Protein 6FC3 (pdb70)

B-factor: mean 31.51, std 21.17, range [7.62, 132.44]

Nearest PDB structures (foldseek):
  6fc3-assembly1_A  TM=1.006E+00  e=5.613E-38  Saccharomyces cerevisiae S288C
  6fc2-assembly2_C  TM=9.330E-01  e=4.604E-28  Saccharomyces cerevisiae S288C
  6fc1-assembly2_C  TM=9.202E-01  e=5.183E-28  Saccharomyces cerevisiae S288C
  6fc2-assembly1_A  TM=9.216E-01  e=8.838E-28  Saccharomyces cerevisiae S288C
  6fc1-assembly1_A  TM=9.211E-01  e=1.189E-27  Saccharomyces cerevisiae S288C

GO terms:
  GO:0098808 mRNA cap binding (F, IDA)
  GO:0005634 nucleus (C, IDA)
  GO:0005737 cytoplasm (C, IDA)
  GO:0010494 cytoplasmic stress granule (C, IDA)
  GO:0032266 phosphatidylinositol-3-phosphate binding (F, IDA)
  GO:0016281 eukaryotic translation initiation factor 4F complex (C, IDA)
  GO:1901195 positive regulation of formation of translation preinitiation complex (P, IDA)
  GO:0000184 nuclear-transcribed mRNA catabolic process, nonsense-mediated decay (P, IDA)
  GO:0010494 cytoplasmic stress granule (C, HDA)
  GO:0051726 regulation of cell cycle (P, IMP)
  GO:0005515 protein binding (F, IPI)

InterPro domains:
  IPR001040 Translation Initiation factor eIF- 4e [PF01652] (38-205)
  IPR001040 Translation Initiation factor eIF- 4e [PTHR11960] (24-201)
  IPR019770 Eukaryotic translation initiation factor 4E (eIF-4E), conserved site [PS00813] (92-115)
  IPR023398 Translation Initiation factor eIF- 4e-like [G3DSA:3.30.760.10] (1-213)
  IPR023398 Translation Initiation factor eIF- 4e-like [SSF55418] (5-208)

Sequence (219 aa):
VKHPLNTAWTLWYTKPAVDDKSESWSDLLRPVTSFQTVEEFWAIIQNIPEPHELPLKSDYHVFRNDVRPEEANAKGGKWSFQQLRGKGADIDELWLRTLLAVIGETIDEQINGVVLSIRKGGNKFALWTASEDKEPLLRIGGKFKQVLALTDDGHLEFFPHSSSANGRHPQPSITLGPHMIKYTIDELFQLKPTLEVNFDAVEFRAIIEKVKQLQHLKEEEF

Organism: Saccharo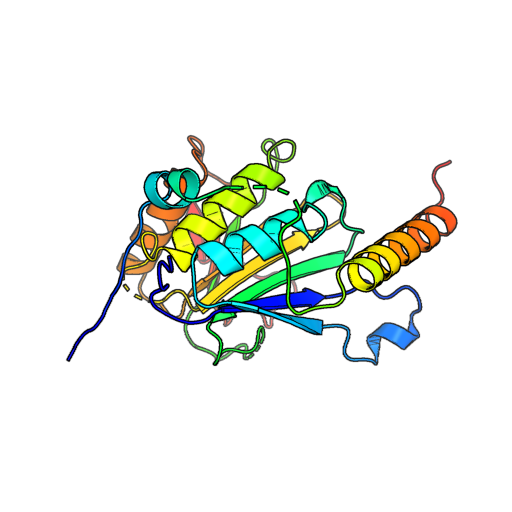myces cerevisiae (strain ATCC 204508 / S288c) (NCBI:txid559292)

Solvent-accessible surface area: 12411 Å² total; per-residue (Å²): 167,147,53,72,11,26,42,23,0,16,5,22,10,28,38,3,39,32,82,190,55,44,82,216,62,93,30,24,158,83,27,17,52,6,104,7,0,52,58,4,5,11,10,42,107,42,20,3,84,8,115,45,10,4,68,137,0,14,1,16,4,0,26,78,133,42,121,10,116,158,37,136,43,154,9,2,67,0,7,0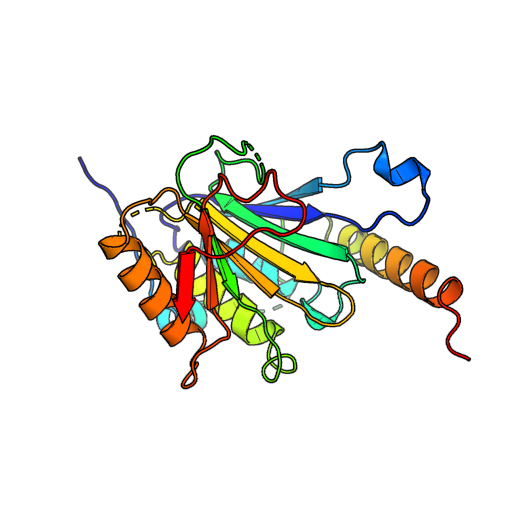,41,3,156,84,52,29,106,68,4,18,99,10,8,28,78,0,3,0,0,2,0,0,1,51,1,11,89,94,1,41,0,0,12,0,11,7,82,181,92,26,37,64,0,9,0,47,0,44,18,114,89,102,108,25,1,84,102,0,0,28,75,0,35,139,16,0,70,15,140,75,116,30,15,0,45,5,28,46,30,82,23,72,131,39,218,159,63,143,46,54,19,76,40,115,147,141,86,72,108,16,72,22,95,71,0,71,144,52,93,102,175,62,166,33,140,32,94,21,124,90,20,83,47,60,0,71,107,4,58,86,49,37,101,128,133,103,167,112,229

CATH classification: 3.30.760.10

Foldseek 3Di:
DWAFFPAKKWKWKQADDPDPCCVVDRSIGTDDMDTTPVRVVVVVVPDDFLVPHDAFMKIKIFGPPDDPDALPQAFFKKKFWCVVVVVCRRVLVVLVVCCQRNVVLPVPWGIKMWHHHPPTTMMITTDRDDDPVRVVSSNVSSCVSNVPDDWARIFTFTSNQVPDPDRHGPDTD/DDDDDDDDPVRVVVVDDVPDDDDDVVVVVVVVVVVVVVVVVPDDPD

Secondary structure (DSSP, 8-state):
---EEEEEEEEEEEPPPSSGGGGGS--EEEEEEEEEHHHHHHHHHTS--GGGSPTT-EEEEEETT-----TTSS-EEEEEE-GGGGGGHHHHHHHHHHHHHTT-S---EEEEEEE--TT--EEEEEE---SHHHHHHHHHHHHHHTT--SSSSEEEEEGGGGG-SS---SEE-/--------HHHHHHT------SS-HHHHHHHHHHHHHHHHHHS---

Structure (mmCIF, N/CA/C/O backbone):
data_6FC3
#
_entry.id   6FC3
#
_cell.length_a   102.016
_cell.length_b   62.755
_cell.length_c   44.732
_cell.angle_alpha   90.00
_cell.angle_beta   106.99
_cell.angle_gamma   90.00
#
_symmetry.space_group_name_H-M   'C 1 2 1'
#
loop_
_entity.id
_entity.type
_entity.pdbx_description
1 polymer 'Eukaryotic translation initiation factor 4E'
2 polymer 'Cap-associated protein CAF20'
3 non-polymer 'ZINC ION'
4 non-polymer GLYCEROL
5 water water
#
loop_
_atom_site.group_PDB
_atom_site.id
_atom_site.type_symbol
_atom_site.label_atom_id
_atom_site.label_alt_id
_atom_site.label_comp_id
_atom_site.label_asym_id
_atom_site.label_entity_id
_atom_site.label_seq_id
_atom_site.pdbx_PDB_ins_code
_atom_site.Cartn_x
_atom_site.Cartn_y
_atom_site.Cartn_z
_atom_site.occupancy
_atom_site.B_iso_or_equiv
_atom_site.auth_seq_id
_atom_site.auth_comp_id
_atom_site.auth_asym_id
_atom_site.auth_atom_id
_atom_site.pdbx_PDB_model_num
ATOM 1 N N . VAL A 1 5 ? 30.422 81.697 14.193 1.00 43.08 35 VAL A N 1
ATOM 2 C CA . VAL A 1 5 ? 30.606 80.821 13.031 1.00 41.51 35 VAL A CA 1
ATOM 3 C C . VAL A 1 5 ? 30.048 79.421 13.294 1.00 30.03 35 VAL A C 1
ATOM 4 O O . VAL A 1 5 ? 30.458 78.739 14.223 1.00 28.02 35 VAL A O 1
ATOM 17 N N . LYS A 1 6 ? 29.121 78.984 12.445 1.00 27.89 36 LYS A N 1
ATOM 18 C CA . LYS A 1 6 ? 28.477 77.686 12.577 1.00 23.41 36 LYS A CA 1
ATOM 19 C C . LYS A 1 6 ? 28.388 77.058 11.204 1.00 20.02 36 LYS A C 1
ATOM 20 O 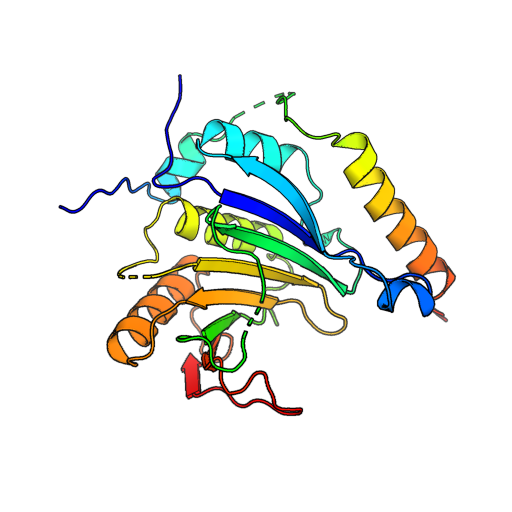O . LYS A 1 6 ? 27.997 77.721 10.240 1.00 26.71 36 LYS A O 1
ATOM 39 N N . HIS A 1 7 ? 28.730 75.783 11.134 1.00 15.65 37 HIS A N 1
ATOM 40 C CA . HIS A 1 7 ? 28.526 74.981 9.934 1.00 15.96 37 HIS A CA 1
ATOM 41 C C . HIS A 1 7 ? 27.477 73.917 10.218 1.00 19.09 37 HIS A C 1
ATOM 42 O O . HIS A 1 7 ? 27.785 72.878 10.818 1.00 16.85 37 HIS A O 1
ATOM 56 N N . PRO A 1 8 ? 26.233 74.129 9.816 1.00 14.96 38 PRO A N 1
ATOM 57 C CA . PRO A 1 8 ? 25.176 73.182 10.169 1.00 15.05 38 PRO A CA 1
ATOM 58 C C . PRO A 1 8 ? 25.329 71.875 9.421 1.00 19.22 38 PRO A C 1
ATOM 59 O O . PRO A 1 8 ? 25.711 71.848 8.250 1.00 17.08 38 PRO A O 1
ATOM 70 N N . LEU A 1 9 ? 24.964 70.792 10.095 1.00 15.40 39 LEU A N 1
ATOM 71 C CA . LEU A 1 9 ? 24.881 69.486 9.467 1.00 14.14 39 LEU A CA 1
ATOM 72 C C . LEU A 1 9 ? 23.508 69.287 8.836 1.00 15.21 39 LEU A C 1
ATOM 73 O O . LEU A 1 9 ? 22.538 69.979 9.159 1.00 14.14 39 LEU A O 1
ATOM 89 N N . ASN A 1 10 ? 23.450 68.354 7.879 1.00 13.29 40 ASN A N 1
ATOM 90 C CA . ASN A 1 10 ? 22.171 68.034 7.250 1.00 14.73 40 ASN A CA 1
ATOM 91 C C . ASN A 1 10 ? 21.101 67.673 8.287 1.00 17.47 40 ASN A C 1
ATOM 92 O O . ASN A 1 10 ? 19.955 68.113 8.179 1.00 15.55 40 ASN A O 1
ATOM 103 N N . THR A 1 11 ? 21.429 66.843 9.272 1.00 17.26 41 THR A N 1
ATOM 104 C CA . THR A 1 11 ? 20.465 66.566 10.332 1.00 16.02 41 THR A CA 1
ATOM 105 C C . THR A 1 11 ? 21.186 66.625 11.663 1.00 14.59 41 THR A C 1
ATOM 106 O O . THR A 1 11 ? 22.415 66.627 11.717 1.00 15.46 41 THR A O 1
ATOM 117 N N . ALA A 1 12 ? 20.399 66.661 12.736 1.00 14.96 42 ALA A N 1
ATOM 118 C CA . ALA A 1 12 ? 20.949 66.478 14.075 1.00 22.09 42 ALA A CA 1
ATOM 119 C C . ALA A 1 12 ? 21.215 64.997 14.338 1.00 21.91 42 ALA A C 1
ATOM 120 O O . ALA A 1 12 ? 20.550 64.111 13.788 1.00 17.72 42 ALA A O 1
ATOM 127 N N . TRP A 1 13 ? 22.213 64.738 15.181 1.00 16.55 43 TRP A N 1
ATOM 128 C CA . TRP A 1 13 ? 22.618 63.394 15.559 1.00 15.85 43 TRP A CA 1
ATOM 129 C C . TRP A 1 13 ? 22.716 63.309 17.074 1.00 15.43 43 TRP A C 1
ATOM 130 O O . TRP A 1 13 ? 22.946 64.313 17.751 1.00 14.91 43 TRP A O 1
ATOM 151 N N . THR A 1 14 ? 22.524 62.107 17.601 1.00 13.33 44 THR A N 1
ATOM 152 C CA . THR A 1 14 ? 22.720 61.844 19.029 1.00 13.64 44 THR A CA 1
ATOM 153 C C . THR A 1 14 ? 23.793 60.781 19.214 1.00 17.00 44 THR A C 1
ATOM 154 O O . THR A 1 14 ? 23.775 59.744 18.537 1.00 15.99 44 THR A O 1
ATOM 165 N N . LEU A 1 15 ? 24.738 61.055 20.111 1.00 12.57 45 LEU A N 1
ATOM 166 C CA . LEU A 1 15 ? 25.675 60.055 20.585 1.00 12.02 45 LEU A CA 1
ATOM 167 C C . LEU A 1 15 ? 25.064 59.309 21.764 1.00 12.73 45 LEU A C 1
ATOM 168 O O . LEU A 1 15 ? 24.619 59.934 22.732 1.00 15.37 45 LEU A O 1
ATOM 184 N N . TRP A 1 16 ? 25.108 57.983 21.697 1.00 14.55 46 TRP A N 1
ATOM 185 C CA . TRP A 1 16 ? 24.658 57.098 22.757 1.00 15.18 46 TRP A CA 1
ATOM 186 C C . TRP A 1 16 ? 25.823 56.240 23.208 1.00 13.80 46 TRP A C 1
ATOM 187 O O . TRP A 1 16 ? 26.715 55.923 22.420 1.00 12.24 46 TRP A O 1
ATOM 208 N N . TYR A 1 17 ? 25.785 55.833 24.476 1.00 15.93 47 TYR A N 1
ATOM 209 C CA . TYR A 1 17 ? 26.770 54.919 25.036 1.00 15.55 47 TYR A CA 1
ATOM 210 C C . TYR A 1 17 ? 26.061 53.731 25.663 1.00 13.53 47 TYR A C 1
ATOM 211 O O . TYR A 1 17 ? 25.108 53.903 26.432 1.00 15.26 47 TYR A O 1
ATOM 229 N N . THR A 1 18 ? 26.543 52.537 25.366 1.00 15.97 48 THR A N 1
ATOM 230 C CA . THR A 1 18 ? 26.077 51.329 26.040 1.00 16.98 48 THR A CA 1
ATOM 231 C C . THR A 1 18 ? 27.174 50.931 27.024 1.00 13.97 48 THR A C 1
ATOM 232 O O . THR A 1 18 ? 28.289 50.585 26.615 1.00 15.41 48 THR A O 1
ATOM 243 N N . LYS A 1 19 ? 26.856 50.999 28.299 1.00 14.67 49 LYS A N 1
ATOM 244 C CA . LYS A 1 19 ? 27.822 50.693 29.347 1.00 15.20 49 LYS A CA 1
ATOM 245 C C . LYS A 1 19 ? 27.891 49.188 29.567 1.00 15.11 49 LYS A C 1
ATOM 246 O O . LYS A 1 19 ? 26.862 48.521 29.596 1.00 15.73 49 LYS A O 1
ATOM 265 N N . PRO A 1 20 ? 29.076 48.625 29.761 1.00 15.86 50 PRO A N 1
ATOM 266 C CA . PRO A 1 20 ? 29.140 47.217 30.130 1.00 16.32 50 PRO A CA 1
ATOM 267 C C . PRO A 1 20 ? 28.492 46.993 31.480 1.00 19.32 50 PRO A C 1
ATOM 268 O O . PRO A 1 20 ? 28.674 47.781 32.406 1.00 18.99 50 PRO A O 1
ATOM 279 N N . ALA A 1 21 ? 27.769 45.892 31.598 1.00 19.85 51 ALA A N 1
ATOM 280 C CA . ALA A 1 21 ? 27.293 45.463 32.904 1.00 18.25 51 ALA A CA 1
ATOM 281 C C . ALA A 1 21 ? 28.470 44.985 33.747 1.00 18.38 51 ALA A C 1
ATOM 282 O O . ALA A 1 21 ? 29.257 44.156 33.296 1.00 23.94 51 ALA A O 1
ATOM 289 N N . VAL A 1 22 ? 28.582 45.489 34.973 1.00 21.86 52 VAL A N 1
ATOM 290 C CA . VAL A 1 22 ? 29.600 44.987 35.900 1.00 25.65 52 VAL A CA 1
ATOM 291 C C . VAL A 1 22 ? 29.055 43.965 36.879 1.00 28.35 52 VAL A C 1
ATOM 292 O O . VAL A 1 22 ? 29.847 43.266 37.524 1.00 28.39 52 VAL A O 1
ATOM 305 N N A ASP A 1 23 ? 27.731 43.873 37.017 0.59 21.55 53 ASP A N 1
ATOM 306 N N B ASP A 1 23 ? 27.745 43.840 37.024 0.41 21.56 53 ASP A N 1
ATOM 307 C CA A ASP A 1 23 ? 27.030 42.864 37.798 0.59 22.86 53 ASP A CA 1
ATOM 308 C CA B ASP A 1 23 ? 27.221 42.692 37.744 0.41 22.75 53 ASP A CA 1
ATOM 309 C C A ASP A 1 23 ? 26.048 42.139 36.892 0.59 22.91 53 ASP A C 1
ATOM 310 C C B ASP A 1 23 ? 26.007 42.171 36.997 0.41 27.90 53 ASP A C 1
ATOM 311 O O A ASP A 1 23 ? 25.574 42.709 35.904 0.59 24.32 53 ASP A O 1
ATOM 312 O O B ASP A 1 23 ? 25.374 42.887 36.215 0.41 22.58 53 ASP A O 1
ATOM 329 N N . LYS A 1 24 ? 25.710 40.894 37.245 1.00 34.47 54 LYS A N 1
ATOM 330 C CA . LYS A 1 24 ? 24.705 40.177 36.466 1.00 37.34 54 LYS A CA 1
ATOM 331 C C . LYS A 1 24 ? 23.393 40.947 36.427 1.00 33.87 54 LYS A C 1
ATOM 332 O O . LYS A 1 24 ? 22.737 41.043 35.378 1.00 34.69 54 LYS A O 1
ATOM 351 N N . SER A 1 25 ? 23.000 41.513 37.561 1.00 33.43 55 SER A N 1
ATOM 352 C CA . SER A 1 25 ? 21.725 42.196 37.644 1.00 33.23 55 SER A CA 1
ATOM 353 C C . SER A 1 25 ? 21.654 43.435 36.766 1.00 33.02 55 SER A C 1
ATOM 354 O O . SER A 1 25 ? 20.551 43.872 36.418 1.00 33.19 55 SER A O 1
ATOM 362 N N . GLU A 1 26 ? 22.790 44.031 36.419 1.00 32.86 56 GLU A N 1
ATOM 363 C CA . GLU A 1 26 ? 22.743 45.231 35.595 1.00 32.68 56 GLU A CA 1
ATOM 364 C C . GLU A 1 26 ? 22.188 44.946 34.218 1.00 32.94 56 GLU A C 1
ATOM 365 O O . GLU A 1 26 ? 21.712 45.871 33.552 1.00 46.21 56 GLU A O 1
ATOM 377 N N . SER A 1 27 ? 22.218 43.685 33.786 1.00 37.40 57 SER A N 1
ATOM 378 C CA . SER A 1 27 ? 21.622 43.284 32.523 1.00 46.46 57 SER A CA 1
ATOM 379 C C . SER A 1 27 ? 20.114 43.447 32.524 1.00 51.92 57 SER A C 1
ATOM 380 O O . SER A 1 27 ? 19.497 43.376 31.454 1.00 42.78 57 SER A O 1
ATOM 388 N N . TRP A 1 28 ? 19.511 43.660 33.688 1.00 34.07 58 TRP A N 1
ATOM 389 C CA . TRP A 1 28 ? 18.080 43.934 33.774 1.00 41.93 58 TRP A CA 1
ATOM 390 C C . TRP A 1 28 ? 17.758 45.416 33.664 1.00 48.69 58 TRP A C 1
ATOM 391 O O . TRP A 1 28 ? 16.578 45.780 33.657 1.00 68.94 58 TRP A O 1
ATOM 412 N N . SER A 1 29 ? 18.765 46.271 33.622 1.00 52.51 59 SER A N 1
ATOM 413 C CA . SER A 1 29 ? 18.564 47.704 33.503 1.00 34.86 59 SER A CA 1
ATOM 414 C C . SER A 1 29 ? 18.891 48.158 32.081 1.00 35.01 59 SER A C 1
ATOM 415 O O . SER A 1 29 ? 19.469 47.425 31.269 1.00 41.78 59 SER A O 1
ATOM 423 N N . ASP A 1 30 ? 18.500 49.392 31.786 1.00 38.20 60 ASP A N 1
ATOM 424 C CA . ASP A 1 30 ? 18.746 49.995 30.480 1.00 35.10 60 ASP A CA 1
ATOM 425 C C . ASP A 1 30 ? 20.132 50.620 30.535 1.00 36.35 60 ASP A C 1
ATOM 426 O O . ASP A 1 30 ? 20.322 51.694 31.112 1.00 50.64 60 ASP A O 1
ATOM 435 N N . LEU A 1 31 ? 21.110 49.927 29.946 1.00 33.19 61 LEU A N 1
ATOM 436 C CA . LEU A 1 31 ? 22.493 50.381 29.922 1.00 32.66 61 LEU A CA 1
ATOM 437 C C . LEU A 1 31 ? 22.794 51.254 28.709 1.00 32.81 61 LEU A C 1
ATOM 438 O O . LEU A 1 31 ? 23.886 51.826 28.619 1.00 32.62 61 LEU A O 1
ATOM 454 N N . LEU A 1 32 ? 21.842 51.367 27.789 1.00 20.83 62 LEU A N 1
ATOM 455 C CA . LEU A 1 32 ? 21.948 52.237 26.626 1.00 20.62 62 LEU A CA 1
ATOM 456 C C . LEU A 1 32 ? 21.430 53.615 27.001 1.00 30.91 62 LEU A C 1
ATOM 457 O O . LEU A 1 32 ? 20.241 53.774 27.292 1.00 33.77 62 LEU A O 1
ATOM 473 N N . ARG A 1 33 ? 22.305 54.608 26.973 1.00 16.93 63 ARG A N 1
ATOM 474 C CA . ARG A 1 33 ? 21.933 55.943 27.397 1.00 21.73 63 ARG A CA 1
ATOM 475 C C . ARG A 1 33 ? 22.362 56.987 26.376 1.00 14.62 63 ARG A C 1
ATOM 476 O O . ARG A 1 33 ? 23.460 56.912 25.801 1.00 15.49 63 ARG A O 1
ATOM 497 N N . PRO A 1 34 ? 21.522 57.972 26.127 1.00 17.64 64 PRO A N 1
ATOM 498 C CA . PRO A 1 34 ? 21.952 59.085 25.274 1.00 14.17 64 PRO A CA 1
ATOM 499 C C . PRO A 1 34 ? 22.956 59.932 26.019 1.00 20.78 64 PRO A C 1
ATOM 500 O O . PRO A 1 34 ? 22.821 60.152 27.223 1.00 27.61 64 PRO A O 1
ATOM 511 N N . VAL A 1 35 ? 24.010 60.342 25.327 1.00 16.67 65 VAL A N 1
ATOM 512 C CA . VAL A 1 35 ? 25.033 61.195 25.929 1.00 16.12 65 VAL A CA 1
ATOM 513 C C . VAL A 1 35 ? 24.774 62.653 25.614 1.00 15.24 65 VAL A C 1
ATOM 514 O O . VAL A 1 35 ? 24.647 63.474 26.515 1.00 20.33 65 VAL A O 1
ATOM 527 N N . THR A 1 36 ? 24.656 62.984 24.335 1.00 15.71 66 THR A N 1
ATOM 528 C CA . THR A 1 36 ? 24.476 64.365 23.911 1.00 18.32 66 THR A CA 1
ATOM 529 C C . THR A 1 36 ? 24.051 64.345 22.455 1.00 20.49 66 THR A C 1
ATOM 530 O O . THR A 1 36 ? 24.184 63.330 21.771 1.00 19.05 66 THR A O 1
ATOM 541 N N . SER A 1 37 ? 23.533 65.469 21.993 1.00 18.98 67 SER A N 1
ATOM 542 C CA . SER A 1 37 ? 23.104 65.622 20.617 1.00 17.67 67 SER A CA 1
ATOM 543 C C . SER A 1 37 ? 23.931 66.733 19.995 1.00 17.53 67 SER A C 1
ATOM 544 O O . SER A 1 37 ? 24.446 67.607 20.692 1.00 18.51 67 SER A O 1
ATOM 552 N N . PHE A 1 38 ? 24.044 66.714 18.669 1.00 17.21 68 PHE A N 1
ATOM 553 C CA . PHE A 1 38 ? 24.763 67.769 17.978 1.00 10.90 68 PHE A CA 1
ATOM 554 C C . PHE A 1 38 ? 24.150 67.985 16.604 1.00 14.09 68 PHE A C 1
ATOM 555 O O . PHE A 1 38 ? 23.579 67.069 16.023 1.00 16.35 68 PHE A O 1
ATOM 572 N N . GLN A 1 39 ? 24.276 69.208 16.098 1.00 14.35 69 GLN A N 1
ATOM 573 C CA . GLN A 1 39 ? 23.760 69.515 14.771 1.00 16.84 69 GLN A CA 1
ATOM 574 C C . GLN A 1 39 ? 24.638 70.486 13.978 1.00 14.50 69 GLN A C 1
ATOM 575 O O . GLN A 1 39 ? 24.218 70.920 12.888 1.00 13.48 69 GLN A O 1
ATOM 589 N N . THR A 1 40 ? 25.855 70.781 14.437 1.00 14.29 70 THR A N 1
ATOM 590 C CA . THR A 1 40 ? 26.845 71.512 13.661 1.00 12.83 70 THR A CA 1
ATOM 591 C C . THR A 1 40 ? 28.181 70.772 13.689 1.00 12.94 70 THR A C 1
ATOM 592 O O . THR A 1 40 ? 28.463 69.959 14.576 1.00 16.28 70 THR A O 1
ATOM 603 N N . VAL A 1 41 ? 29.033 71.121 12.730 1.00 14.78 71 VAL A N 1
ATOM 604 C CA . VAL A 1 41 ? 30.384 70.567 12.696 1.00 17.86 71 VAL A CA 1
ATOM 605 C C . VAL A 1 41 ? 31.145 70.922 13.967 1.00 19.16 71 VAL A C 1
ATOM 606 O O . VAL A 1 41 ? 31.882 70.097 14.524 1.00 16.82 71 VAL A O 1
ATOM 619 N N . GLU A 1 42 ? 31.007 72.170 14.420 1.00 14.89 72 GLU A N 1
ATOM 620 C CA . GLU A 1 42 ? 31.724 72.618 15.609 1.00 13.55 72 GLU A CA 1
ATOM 621 C C . GLU A 1 42 ? 31.289 71.831 16.839 1.00 16.67 72 GLU A C 1
ATOM 622 O O . GLU A 1 42 ? 32.127 71.452 17.679 1.00 17.90 72 GLU A O 1
ATOM 634 N N . GLU A 1 43 ? 29.977 71.591 16.978 1.00 14.84 73 GLU A N 1
ATOM 635 C CA . GLU A 1 43 ? 29.466 70.827 18.111 1.00 12.90 73 GLU A CA 1
ATOM 636 C C . GLU A 1 43 ? 29.977 69.391 18.068 1.00 14.13 73 GLU A C 1
ATOM 637 O O . GLU A 1 43 ? 30.293 68.804 19.112 1.00 19.46 73 GLU A O 1
ATOM 649 N N . PHE A 1 44 ? 30.074 68.818 16.862 1.00 17.57 74 PHE A N 1
ATOM 650 C CA . PHE A 1 44 ? 30.617 67.467 16.692 1.00 14.16 74 PHE A CA 1
ATOM 651 C C . PHE A 1 44 ? 32.044 67.376 17.212 1.00 12.23 74 PHE A C 1
ATOM 652 O O . PHE A 1 44 ? 32.371 66.503 18.029 1.00 15.69 74 PHE A O 1
ATOM 669 N N . TRP A 1 45 ? 32.912 68.288 16.766 1.00 12.97 75 TRP A N 1
ATOM 670 C CA . TRP A 1 45 ? 34.312 68.231 17.195 1.00 14.13 75 TRP A CA 1
ATOM 671 C C . TRP A 1 45 ? 34.473 68.481 18.695 1.00 13.63 75 TRP A C 1
ATOM 672 O O . TRP A 1 45 ? 35.352 67.877 19.338 1.00 14.36 75 TRP A O 1
ATOM 693 N N . ALA A 1 46 ? 33.628 69.335 19.285 1.00 13.11 76 ALA A N 1
ATOM 694 C CA . ALA A 1 46 ? 33.692 69.533 20.732 1.00 14.29 76 ALA A CA 1
ATOM 695 C C . ALA A 1 46 ? 33.431 68.221 21.474 1.00 16.88 76 ALA A C 1
ATOM 696 O O . ALA A 1 46 ? 34.092 67.917 22.472 1.00 19.35 76 ALA A O 1
ATOM 703 N N . ILE A 1 47 ? 32.475 67.422 20.985 1.00 14.53 77 ILE A N 1
ATOM 704 C CA . ILE A 1 47 ? 32.167 66.132 21.595 1.00 15.45 77 ILE A CA 1
ATOM 705 C C . ILE A 1 47 ? 33.345 65.170 21.470 1.00 15.85 77 ILE A C 1
ATOM 706 O O . ILE A 1 47 ? 33.763 64.547 22.451 1.00 13.56 77 ILE A O 1
ATOM 722 N N . ILE A 1 48 ? 33.884 65.022 20.262 1.00 13.14 78 ILE A N 1
ATOM 723 C CA . ILE A 1 48 ? 35.020 64.137 20.036 1.00 13.00 78 ILE A CA 1
ATOM 724 C C . ILE A 1 48 ? 36.167 64.469 20.981 1.00 14.87 78 ILE A C 1
ATOM 725 O O . ILE A 1 48 ? 36.838 63.575 21.511 1.00 18.78 78 ILE A O 1
ATOM 741 N N . GLN A 1 49 ? 36.443 65.758 21.163 1.00 15.35 79 GLN A N 1
ATOM 742 C CA . GLN A 1 49 ? 37.519 66.187 22.055 1.00 17.91 79 GLN A CA 1
ATOM 743 C C . GLN A 1 49 ? 37.266 65.829 23.517 1.00 15.70 79 GLN A C 1
ATOM 744 O O . GLN A 1 49 ? 38.219 65.832 24.318 1.00 19.12 79 GLN A O 1
ATOM 758 N N . ASN A 1 50 ? 36.022 65.529 23.891 1.00 17.01 80 ASN A N 1
ATOM 759 C CA . ASN A 1 50 ? 35.644 65.401 25.293 1.00 16.04 80 ASN A CA 1
ATOM 760 C C . ASN A 1 50 ? 35.090 64.020 25.659 1.00 16.89 80 ASN A C 1
ATOM 761 O O . ASN A 1 50 ? 34.466 63.880 26.716 1.00 20.22 80 ASN A O 1
ATOM 772 N N . ILE A 1 51 ? 35.286 62.996 24.821 1.00 11.10 81 ILE A N 1
ATOM 773 C CA . ILE A 1 51 ? 34.857 61.631 25.148 1.00 11.64 81 ILE A CA 1
ATOM 774 C C . ILE A 1 51 ? 36.037 60.684 24.938 1.00 13.42 81 ILE A C 1
ATOM 775 O O . ILE A 1 51 ? 36.943 60.973 24.128 1.00 14.19 81 ILE A O 1
ATOM 791 N N . PRO A 1 52 ? 36.080 59.566 25.646 1.00 14.50 82 PRO A N 1
ATOM 792 C CA . PRO A 1 52 ? 37.198 58.642 25.454 1.00 13.01 82 PRO A CA 1
ATOM 793 C C . PRO A 1 52 ? 37.220 58.122 24.021 1.00 11.15 82 PRO A C 1
ATOM 794 O O . PRO A 1 52 ? 36.175 57.965 23.380 1.00 11.09 82 PRO A O 1
ATOM 805 N N . GLU A 1 53 ? 38.445 57.942 23.505 1.00 13.48 83 GLU A N 1
ATOM 806 C CA . GLU A 1 53 ? 38.681 57.316 22.212 1.00 10.38 83 GLU A CA 1
ATOM 807 C C . GLU A 1 53 ? 38.257 55.850 22.226 1.00 9.35 83 GLU A C 1
ATOM 808 O O . GLU A 1 53 ? 38.300 55.186 23.262 1.00 11.61 83 GLU A O 1
ATOM 820 N N . PRO A 1 54 ? 37.863 55.307 21.074 1.00 11.40 84 PRO A N 1
ATOM 821 C CA . PRO A 1 54 ? 37.438 53.897 21.027 1.00 12.02 84 PRO A CA 1
ATOM 822 C C . PRO A 1 54 ? 38.384 52.907 21.691 1.00 11.51 84 PRO A C 1
ATOM 823 O O . PRO A 1 54 ? 37.907 52.028 22.404 1.00 11.43 84 PRO A O 1
ATOM 834 N N . HIS A 1 55 ? 39.701 53.027 21.492 1.00 9.58 85 HIS A N 1
ATOM 835 C CA . HIS A 1 55 ? 40.623 52.004 21.963 1.00 8.82 85 HIS A CA 1
ATOM 836 C C . HIS A 1 55 ? 40.686 51.973 23.489 1.00 9.13 85 HIS A C 1
ATOM 837 O O . HIS A 1 55 ? 41.162 50.985 24.056 1.00 9.64 85 HIS A O 1
ATOM 851 N N . GLU A 1 56 ? 40.216 53.043 24.148 1.00 10.14 86 GLU A N 1
ATOM 852 C CA . GLU A 1 56 ? 40.253 53.153 25.612 1.00 15.18 86 GLU A CA 1
ATOM 853 C C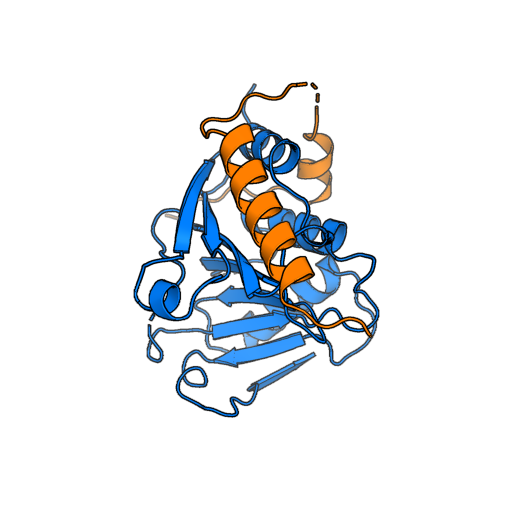 . GLU A 1 56 ? 39.036 52.545 26.284 1.00 13.69 86 GLU A C 1
ATOM 854 O O . GLU A 1 56 ? 38.989 52.533 27.522 1.00 12.96 86 GLU A O 1
ATOM 866 N N . LEU A 1 57 ? 38.011 52.145 25.507 1.00 11.82 87 LEU A N 1
ATOM 867 C CA . LEU A 1 57 ? 36.741 51.772 26.112 1.00 9.10 87 LEU A CA 1
ATOM 868 C C . LEU A 1 57 ? 36.807 50.357 26.677 1.00 15.00 87 LEU A C 1
ATOM 869 O O . LEU A 1 57 ? 37.511 49.496 26.144 1.00 12.77 87 LEU A O 1
ATOM 885 N N . PRO A 1 58 ? 36.066 50.096 27.752 1.00 14.02 88 PRO A N 1
ATOM 886 C CA . PRO A 1 58 ? 36.009 48.745 28.297 1.00 12.69 88 PRO A CA 1
ATOM 887 C C . PRO A 1 58 ? 35.293 47.797 27.357 1.00 16.14 88 PRO A C 1
ATOM 888 O O . PRO A 1 58 ? 34.478 48.189 26.519 1.00 15.71 88 PRO A O 1
ATOM 899 N N . LEU A 1 59 ? 35.597 46.522 27.534 1.00 15.73 89 LEU A N 1
ATOM 900 C CA . LEU A 1 59 ? 34.963 45.486 26.736 1.00 18.32 89 LEU A CA 1
ATOM 901 C C . LEU A 1 59 ? 33.455 45.504 26.944 1.00 14.94 89 LEU A C 1
ATOM 902 O O . LEU A 1 59 ? 32.962 45.699 28.056 1.00 14.51 89 LEU A O 1
ATOM 918 N N . LYS A 1 60 ? 32.729 45.283 25.853 1.00 17.24 90 LYS A N 1
ATOM 919 C CA . LYS A 1 60 ? 31.280 45.285 25.774 1.00 12.11 90 LYS A CA 1
ATOM 920 C C . LYS A 1 60 ? 30.715 46.699 25.689 1.00 12.95 90 LYS A C 1
ATOM 921 O O . LYS A 1 60 ? 29.485 46.856 25.614 1.00 15.99 90 LYS A O 1
ATOM 940 N N . SER A 1 61 ? 31.559 47.725 25.568 1.00 11.38 91 SER A N 1
ATOM 941 C CA . SER A 1 61 ? 31.085 49.075 25.305 1.00 13.29 91 SER A CA 1
ATOM 942 C C . SER A 1 61 ? 30.555 49.188 23.880 1.00 15.63 91 SER A C 1
ATOM 943 O O . SER A 1 61 ? 31.085 48.557 22.966 1.00 13.58 91 SER A O 1
ATOM 951 N N . ASP A 1 62 ? 29.569 50.076 23.682 1.00 12.50 92 ASP A N 1
ATOM 952 C CA . ASP A 1 62 ? 29.217 50.538 22.337 1.00 11.41 92 ASP A CA 1
ATOM 953 C C . ASP A 1 62 ? 29.088 52.050 22.347 1.00 11.40 92 ASP A C 1
ATOM 954 O O . ASP A 1 62 ? 28.581 52.614 23.310 1.00 14.29 92 ASP A O 1
ATOM 963 N N . TYR A 1 63 ? 29.521 52.688 21.254 1.00 11.67 93 TYR A N 1
ATOM 964 C CA . TYR A 1 63 ? 29.082 54.029 20.897 1.00 10.41 93 TYR A CA 1
ATOM 965 C C . TYR A 1 63 ? 28.083 53.900 19.751 1.00 12.90 93 TYR A C 1
ATOM 966 O O . TYR A 1 63 ? 28.305 53.134 18.806 1.00 12.74 93 TYR A O 1
ATOM 984 N N . HIS A 1 64 ? 26.994 54.661 19.826 1.00 12.58 94 HIS A N 1
ATOM 985 C CA . HIS A 1 64 ? 26.038 54.729 18.725 1.00 12.36 94 HIS A CA 1
ATOM 986 C C . HIS A 1 64 ? 25.866 56.188 18.341 1.00 14.81 94 HIS A C 1
ATOM 987 O O . HIS A 1 64 ? 25.649 57.037 19.215 1.00 16.31 94 HIS A O 1
ATOM 1001 N N . VAL A 1 65 ? 25.928 56.482 17.041 1.00 11.32 95 VAL A N 1
ATOM 1002 C CA . VAL A 1 65 ? 25.694 57.830 16.535 1.00 9.57 95 VAL A CA 1
ATOM 1003 C C . VAL A 1 65 ? 24.562 57.704 15.533 1.00 12.05 95 VAL A C 1
ATOM 1004 O O . VAL A 1 65 ? 24.731 57.121 14.451 1.00 11.28 95 VAL A O 1
ATOM 1017 N N . PHE A 1 66 ? 23.375 58.180 15.931 1.00 12.90 96 PHE A N 1
ATOM 1018 C CA . PHE A 1 66 ? 22.160 57.974 15.148 1.00 11.68 96 PHE A CA 1
ATOM 1019 C C . PHE A 1 66 ? 21.443 59.302 14.913 1.00 12.79 96 PHE A C 1
ATOM 1020 O O . PHE A 1 66 ? 21.535 60.240 15.715 1.00 16.00 96 PHE A O 1
ATOM 1037 N N . ARG A 1 67 ? 20.734 59.370 13.798 1.00 12.57 97 ARG A N 1
ATOM 1038 C CA . ARG A 1 67 ? 19.912 60.538 13.518 1.00 14.35 97 ARG A CA 1
ATOM 1039 C C . ARG A 1 67 ? 18.891 60.724 14.638 1.00 15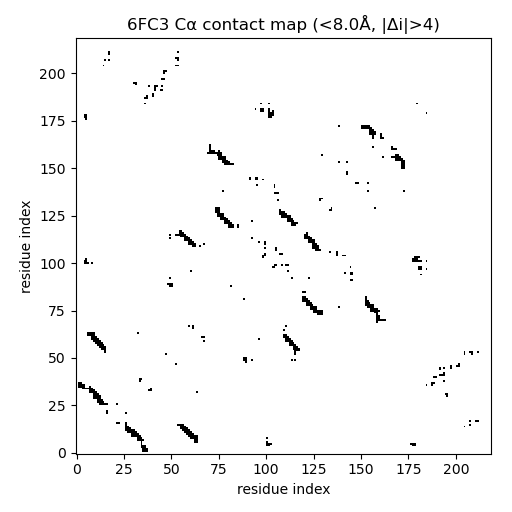.05 97 ARG A C 1
ATOM 1040 O O . ARG A 1 67 ? 18.413 59.755 15.236 1.00 23.04 97 ARG A O 1
ATOM 1061 N N . ASN A 1 68 ? 18.605 61.980 14.961 1.00 26.33 98 ASN A N 1
ATOM 1062 C CA . ASN A 1 68 ? 17.945 62.275 16.238 1.00 28.76 98 ASN A CA 1
ATOM 1063 C C . ASN A 1 68 ? 16.648 61.507 16.424 1.00 50.08 98 ASN A C 1
ATOM 1064 O O . ASN A 1 68 ? 16.322 61.095 17.543 1.00 81.72 98 ASN A O 1
ATOM 1075 N N . ASP A 1 69 ? 15.896 61.291 15.348 1.00 56.37 99 ASP A N 1
ATOM 1076 C CA . ASP A 1 69 ? 14.628 60.576 15.451 1.00 80.09 99 ASP A CA 1
ATOM 1077 C C . ASP A 1 69 ? 14.781 59.066 15.260 1.00 91.59 99 ASP A C 1
ATOM 1078 O O . ASP A 1 69 ? 13.857 58.416 14.754 1.00 83.55 99 ASP A O 1
ATOM 1087 N N . VAL A 1 70 ? 15.910 58.482 15.667 1.00 44.89 100 VAL A N 1
ATOM 1088 C CA . VAL A 1 70 ? 16.141 57.048 15.512 1.00 36.27 100 VAL A CA 1
ATOM 1089 C C . VAL A 1 70 ? 16.803 56.507 16.775 1.00 43.21 100 VAL A C 1
ATOM 1090 O O . VAL A 1 70 ? 17.955 56.843 17.067 1.00 42.16 100 VAL A O 1
ATOM 1103 N N . ARG A 1 71 ? 16.092 55.646 17.512 1.00 49.32 101 ARG A N 1
ATOM 1104 C CA . ARG A 1 71 ? 16.723 55.013 18.661 1.00 42.75 101 ARG A CA 1
ATOM 1105 C C . ARG A 1 71 ? 17.579 53.839 18.187 1.00 41.78 101 ARG A C 1
ATOM 1106 O O . ARG A 1 71 ? 17.270 53.204 17.177 1.00 40.65 101 ARG A O 1
ATOM 1127 N N . PRO A 1 72 ? 18.683 53.548 18.866 1.00 30.53 102 PRO A N 1
ATOM 1128 C CA . PRO A 1 72 ? 19.572 52.490 18.307 1.00 33.54 102 PRO A CA 1
ATOM 1129 C C . PRO A 1 72 ? 19.083 51.071 18.583 1.00 67.52 102 PRO A C 1
ATOM 1130 O O . PRO A 1 72 ? 19.687 50.296 19.327 1.00 82.93 102 PRO A O 1
ATOM 1141 N N . GLU A 1 73 ? 17.972 50.696 17.957 1.00 70.74 103 GLU A N 1
ATOM 1142 C CA . GLU A 1 73 ? 17.448 49.335 18.083 1.00 76.01 103 GLU A CA 1
ATOM 1143 C C . GLU A 1 73 ? 17.049 48.743 16.733 1.00 59.51 103 GLU A C 1
ATOM 1144 O O . GLU A 1 73 ? 16.068 49.167 16.128 1.00 54.25 103 GLU A O 1
ATOM 1156 N N . GLU A 1 77 ? 13.371 46.745 14.744 1.00 70.70 107 GLU A N 1
ATOM 1157 C CA . GLU A 1 77 ? 13.100 45.343 15.037 1.00 78.20 107 GLU A CA 1
ATOM 1158 C C . GLU A 1 77 ? 13.841 44.402 14.090 1.00 77.35 107 GLU A C 1
ATOM 1159 O O . GLU A 1 77 ? 14.496 44.837 13.132 1.00 61.59 107 GLU A O 1
ATOM 1165 N N . ALA A 1 78 ? 13.738 43.101 14.366 1.00 63.85 108 ALA A N 1
ATOM 1166 C CA . ALA A 1 78 ? 14.222 42.124 13.401 1.00 59.14 108 ALA A CA 1
ATOM 1167 C C . ALA A 1 78 ? 13.527 42.317 12.062 1.00 75.55 108 ALA A C 1
ATOM 1168 O O . ALA A 1 78 ? 14.147 42.174 11.001 1.00 50.84 108 ALA A O 1
ATOM 1174 N N . ASN A 1 79 ? 12.241 42.667 12.088 1.00 60.12 109 ASN A N 1
ATOM 1175 C CA . ASN A 1 79 ? 11.484 42.870 10.863 1.00 58.63 109 ASN A CA 1
ATOM 1176 C C . ASN A 1 79 ? 11.473 44.338 10.401 1.00 49.60 109 ASN A C 1
ATOM 1177 O O . ASN A 1 79 ? 10.670 44.696 9.531 1.00 47.15 109 ASN A O 1
ATOM 1188 N N . ALA A 1 80 ? 12.362 45.180 10.939 1.00 51.37 110 ALA A N 1
ATOM 1189 C CA . ALA A 1 80 ? 12.649 46.477 10.334 1.00 60.20 110 ALA A CA 1
ATOM 1190 C C . ALA A 1 80 ? 13.315 46.290 8.975 1.00 39.55 110 ALA A C 1
ATOM 1191 O O . ALA A 1 80 ? 13.903 45.248 8.684 1.00 50.78 110 ALA A O 1
ATOM 1198 N N . LYS A 1 81 ? 13.245 47.328 8.144 1.00 33.55 111 LYS A N 1
ATOM 1199 C CA . LYS A 1 81 ? 13.726 47.220 6.770 1.00 33.22 111 LYS A CA 1
ATOM 1200 C C . LYS A 1 81 ? 15.171 47.692 6.668 1.00 27.95 111 LYS A C 1
ATOM 1201 O O . LYS A 1 81 ? 15.557 48.706 7.256 1.00 64.37 111 LYS A O 1
ATOM 1220 N N . GLY A 1 82 ? 15.966 46.939 5.923 1.00 22.57 112 GLY A N 1
ATOM 1221 C CA . GLY A 1 82 ? 17.380 47.215 5.815 1.00 20.45 112 GLY A CA 1
ATOM 1222 C C . GLY A 1 82 ? 18.257 46.258 6.598 1.00 19.08 112 GLY A C 1
ATOM 1223 O O . GLY A 1 82 ? 17.951 45.072 6.755 1.00 21.41 112 GLY A O 1
ATOM 1227 N N . GLY A 1 83 ? 19.361 46.773 7.114 1.00 17.51 113 GLY A N 1
ATOM 1228 C CA . GLY A 1 83 ? 20.337 45.925 7.765 1.00 16.35 113 GLY A CA 1
ATOM 1229 C C . GLY A 1 83 ? 21.573 46.735 8.096 1.00 14.85 113 GLY A C 1
ATOM 1230 O O . GLY A 1 83 ? 21.527 47.965 8.135 1.00 15.36 113 GLY A O 1
ATOM 1234 N N . LYS A 1 84 ? 22.674 46.039 8.315 1.00 13.82 114 LYS A N 1
ATOM 1235 C CA . LYS A 1 84 ? 23.900 46.715 8.671 1.00 12.60 114 LYS A CA 1
ATOM 1236 C C . LYS A 1 84 ? 25.086 46.198 7.887 1.00 11.70 114 LYS A C 1
ATOM 1237 O O . LYS A 1 84 ? 25.214 45.003 7.637 1.00 11.87 114 LYS A O 1
ATOM 1256 N N . TRP A 1 85 ? 25.945 47.124 7.509 1.00 12.46 115 TRP A N 1
ATOM 1257 C CA . TRP A 1 85 ? 27.275 46.813 7.014 1.00 11.86 115 TRP A CA 1
ATOM 1258 C C . TRP A 1 85 ? 28.204 46.734 8.220 1.00 10.97 115 TRP A C 1
ATOM 1259 O O . TRP A 1 85 ? 28.477 47.755 8.851 1.00 12.07 115 TRP A O 1
ATOM 1280 N N . SER A 1 86 ? 28.686 45.532 8.524 1.00 9.71 116 SER A N 1
ATOM 1281 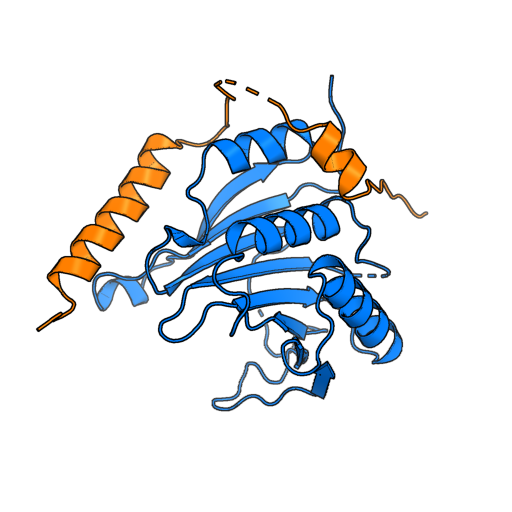C CA . SER A 1 86 ? 29.528 45.273 9.687 1.00 10.82 116 SER A CA 1
ATOM 1282 C C . SER A 1 86 ? 30.985 45.212 9.241 1.00 12.53 116 SER A C 1
ATOM 1283 O O . SER A 1 86 ? 31.339 44.421 8.360 1.00 13.50 116 SER A O 1
ATOM 1291 N N . PHE A 1 87 ? 31.823 46.031 9.877 1.00 13.47 117 PHE A N 1
ATOM 1292 C CA . PHE A 1 87 ? 33.254 46.116 9.604 1.00 8.58 117 PHE A CA 1
ATOM 1293 C C . PHE A 1 87 ? 34.018 45.513 10.768 1.00 10.15 117 PHE A C 1
ATOM 1294 O O . PHE A 1 87 ? 33.932 46.029 11.881 1.00 11.96 117 PHE A O 1
ATOM 1311 N N . GLN A 1 88 ? 34.717 44.410 10.521 1.00 9.52 118 GLN A N 1
ATOM 1312 C CA A GLN A 1 88 ? 35.591 43.791 11.513 0.41 14.60 118 GLN A CA 1
ATOM 1313 C CA B GLN A 1 88 ? 35.587 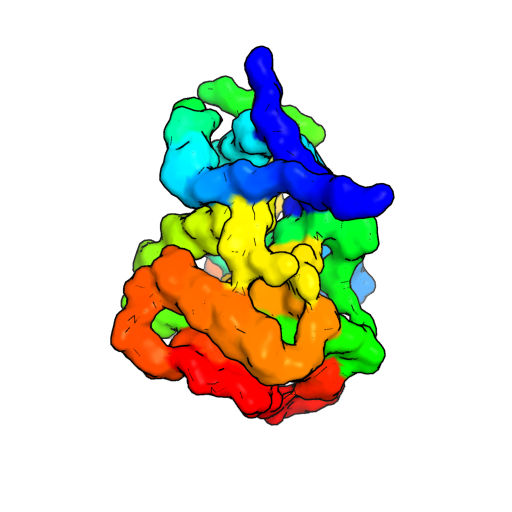43.791 11.517 0.59 12.21 118 GLN A CA 1
ATOM 1314 C C . GLN A 1 88 ? 36.999 44.340 11.327 1.00 13.04 118 GLN A C 1
ATOM 1315 O O . GLN A 1 88 ? 37.582 44.185 10.262 1.00 11.73 118 GLN A O 1
ATOM 1341 N N . LEU A 1 89 ? 37.548 44.955 12.373 1.00 13.50 119 LEU A N 1
ATOM 1342 C CA . LEU A 1 89 ? 38.873 45.587 12.261 1.00 12.39 119 LEU A CA 1
ATOM 1343 C C . LEU A 1 89 ? 39.954 44.597 11.870 1.00 11.73 119 LEU A C 1
ATOM 1344 O O . LEU A 1 89 ? 40.819 44.905 11.038 1.00 11.98 119 LEU A O 1
ATOM 1360 N N . ARG A 1 90 ? 39.983 43.433 12.521 1.00 14.16 120 ARG A N 1
ATOM 1361 C CA . ARG A 1 90 ? 41.018 42.436 12.305 1.00 14.13 120 ARG A CA 1
ATOM 1362 C C . ARG A 1 90 ? 42.388 43.125 12.367 1.00 17.46 120 ARG A C 1
ATOM 1363 O O . ARG A 1 90 ? 42.687 43.803 13.365 1.00 17.24 120 ARG A O 1
ATOM 1384 N N . GLY A 1 91 ? 43.251 42.976 11.357 1.00 15.55 121 GLY A N 1
ATOM 1385 C CA . GLY A 1 91 ? 44.598 43.547 11.309 1.00 17.35 121 GLY A CA 1
ATOM 1386 C C . GLY A 1 91 ? 44.671 45.071 11.270 1.00 16.48 121 GLY A C 1
ATOM 1387 O O . GLY A 1 91 ? 45.784 45.604 11.345 1.00 20.36 121 GLY A O 1
ATOM 1391 N N . LYS A 1 92 ? 43.544 45.776 11.133 1.00 13.46 122 LYS A N 1
ATOM 1392 C CA . LYS A 1 92 ? 43.501 47.238 11.177 1.00 12.45 122 LYS A CA 1
ATOM 1393 C C . LYS A 1 92 ? 43.232 47.787 12.578 1.00 11.49 122 LYS A C 1
ATOM 1394 O O . LYS A 1 92 ? 43.028 49.004 12.731 1.00 11.60 122 LYS A O 1
ATOM 1413 N N . GLY A 1 93 ? 43.229 46.916 13.589 1.00 15.36 123 GLY A N 1
ATOM 1414 C CA . GLY A 1 93 ? 42.793 47.292 14.921 1.00 19.23 123 GLY A CA 1
ATOM 1415 C C . GLY A 1 93 ? 43.566 48.432 15.565 1.00 12.83 123 GLY A C 1
ATOM 1416 O O . GLY A 1 93 ? 42.990 49.195 16.340 1.00 13.04 123 GLY A O 1
ATOM 1420 N N . ALA A 1 94 ? 44.870 48.560 15.269 1.00 13.09 124 ALA A N 1
ATOM 1421 C CA . ALA A 1 94 ? 45.643 49.677 15.819 1.00 13.98 124 ALA A CA 1
ATOM 1422 C C . ALA A 1 94 ? 45.066 51.029 15.384 1.00 17.51 124 ALA A C 1
ATOM 1423 O O . ALA A 1 94 ? 45.262 52.045 16.066 1.00 13.36 124 ALA A O 1
ATOM 1430 N N . ASP A 1 95 ? 44.373 51.067 14.246 1.00 11.25 125 ASP A N 1
ATOM 1431 C CA . ASP A 1 95 ? 43.870 52.303 13.661 1.00 10.71 125 ASP A CA 1
ATOM 1432 C C . ASP A 1 95 ? 42.400 52.563 13.988 1.00 9.25 125 ASP A C 1
ATOM 1433 O O . ASP A 1 95 ? 41.768 53.416 13.351 1.00 10.69 125 ASP A O 1
ATOM 1442 N N . ILE A 1 96 ? 41.852 51.876 14.991 1.00 11.99 126 ILE A N 1
ATOM 1443 C CA . ILE A 1 96 ? 40.420 51.953 15.249 1.00 9.64 126 ILE A CA 1
ATOM 1444 C C . ILE A 1 96 ? 39.964 53.390 15.470 1.00 9.56 126 ILE A C 1
ATOM 1445 O O . ILE A 1 96 ? 38.882 53.764 15.010 1.00 10.00 126 ILE A O 1
ATOM 1461 N N . ASP A 1 97 ? 40.749 54.219 16.188 1.00 8.42 127 ASP A N 1
ATOM 1462 C CA . ASP A 1 97 ? 40.252 55.556 16.525 1.00 11.67 127 ASP A CA 1
ATOM 1463 C C . ASP A 1 97 ? 40.078 56.407 15.272 1.00 13.16 127 ASP A C 1
ATOM 1464 O O . ASP A 1 97 ? 39.108 57.164 15.154 1.00 9.85 127 ASP A O 1
ATOM 1473 N N . GLU A 1 98 ? 41.028 56.304 14.334 1.00 10.91 128 GLU A N 1
ATOM 1474 C CA . GLU A 1 98 ? 41.010 57.147 13.142 1.00 10.51 128 GLU A CA 1
ATOM 1475 C C . GLU A 1 98 ? 39.997 56.637 12.126 1.00 9.46 128 GLU A C 1
ATOM 1476 O O . GLU A 1 98 ? 39.322 57.422 11.425 1.00 12.22 128 GLU A O 1
ATOM 1488 N N . LEU A 1 99 ? 39.864 55.313 12.052 1.00 10.63 129 LEU A N 1
ATOM 1489 C CA . LEU A 1 99 ? 38.874 54.708 11.164 1.00 10.58 129 LEU A CA 1
ATOM 1490 C C . LEU A 1 99 ? 37.461 55.017 11.625 1.00 11.83 129 LEU A C 1
ATOM 1491 O O . LEU A 1 99 ? 36.580 55.280 10.802 1.00 11.18 129 LEU A O 1
ATOM 1507 N N . TRP A 1 100 ? 37.234 54.990 12.945 1.00 11.30 130 TRP A N 1
ATOM 1508 C CA . TRP A 1 100 ? 35.947 55.369 13.518 1.00 10.04 130 TRP A CA 1
ATOM 1509 C C . TRP A 1 100 ? 35.624 56.824 13.226 1.00 9.88 130 TRP A C 1
ATOM 1510 O O . TRP A 1 100 ? 34.512 57.156 12.790 1.00 12.73 130 TRP A O 1
ATOM 1531 N N . LEU A 1 101 ? 36.590 57.711 13.464 1.00 12.47 131 LEU A N 1
ATOM 1532 C CA . LEU A 1 101 ? 36.364 59.124 13.215 1.00 11.91 131 LEU A CA 1
ATOM 1533 C C . LEU A 1 101 ? 36.068 59.384 11.739 1.00 11.48 131 LEU A C 1
ATOM 1534 O O . LEU A 1 101 ? 35.156 60.155 11.420 1.00 11.88 131 LEU A O 1
ATOM 1550 N N . ARG A 1 102 ? 36.827 58.764 10.829 1.00 9.60 132 ARG A N 1
ATOM 1551 C CA . ARG A 1 102 ? 36.570 58.934 9.396 1.00 10.08 132 ARG A CA 1
ATOM 1552 C C . ARG A 1 102 ? 35.192 58.415 9.017 1.00 14.39 132 ARG A C 1
ATOM 1553 O O . ARG A 1 102 ? 34.512 59.008 8.167 1.00 12.69 132 ARG A O 1
ATOM 1574 N N . THR A 1 103 ? 34.786 57.282 9.595 1.00 10.80 133 THR A N 1
ATOM 1575 C CA . THR A 1 103 ? 33.447 56.760 9.358 1.00 10.51 133 THR A CA 1
ATOM 1576 C C . THR A 1 103 ? 32.378 57.752 9.827 1.00 9.13 133 THR A C 1
ATOM 1577 O O . THR A 1 103 ? 31.400 58.008 9.118 1.00 11.60 133 THR A O 1
ATOM 1588 N N . LEU A 1 104 ? 32.557 58.338 11.003 1.00 10.82 134 LEU A N 1
ATOM 1589 C CA . LEU A 1 104 ? 31.602 59.336 11.483 1.00 10.92 134 LEU A CA 1
ATOM 1590 C C . LEU A 1 104 ? 31.540 60.550 10.564 1.00 10.39 134 LEU A C 1
ATOM 1591 O O . LEU A 1 104 ? 30.453 61.092 10.316 1.00 11.21 134 LEU A O 1
ATOM 1607 N N . LEU A 1 105 ? 32.699 61.002 10.063 1.00 9.69 135 LEU A N 1
ATOM 1608 C CA . LEU A 1 105 ? 32.710 62.143 9.159 1.00 9.18 135 LEU A CA 1
ATOM 1609 C C . LEU A 1 105 ? 32.009 61.812 7.848 1.00 12.02 135 LEU A C 1
ATOM 1610 O O . LEU A 1 105 ? 31.269 62.644 7.304 1.00 13.79 135 LEU A O 1
ATOM 1626 N N . ALA A 1 106 ? 32.240 60.612 7.322 1.00 9.19 136 ALA A N 1
ATOM 1627 C CA . ALA A 1 106 ? 31.528 60.185 6.115 1.00 9.87 136 ALA A CA 1
ATOM 1628 C C . ALA A 1 106 ? 30.028 60.159 6.332 1.00 10.53 136 ALA A C 1
ATOM 1629 O O . ALA A 1 106 ? 29.271 60.457 5.410 1.00 13.86 136 ALA A O 1
ATOM 1636 N N . VAL A 1 107 ? 29.580 59.818 7.535 1.00 12.16 137 VAL A N 1
ATOM 1637 C CA . VAL A 1 107 ? 28.157 59.706 7.820 1.00 11.78 137 VAL A CA 1
ATOM 1638 C C . VAL A 1 107 ? 27.527 61.070 8.066 1.00 13.32 137 VAL A C 1
ATOM 1639 O O . VAL A 1 107 ? 26.515 61.424 7.442 1.00 14.91 137 VAL A O 1
ATOM 1652 N N . ILE A 1 108 ? 28.087 61.862 8.976 1.00 11.25 138 ILE A N 1
ATOM 1653 C CA . ILE A 1 108 ? 27.433 63.134 9.273 1.00 14.69 138 ILE A CA 1
ATOM 1654 C C . ILE A 1 108 ? 27.598 64.115 8.124 1.00 12.48 138 ILE A C 1
ATOM 1655 O O . ILE A 1 108 ? 26.789 65.036 7.970 1.00 13.77 138 ILE A O 1
ATOM 1671 N N . GLY A 1 109 ? 28.612 63.923 7.297 1.00 12.25 139 GLY A N 1
ATOM 1672 C CA . GLY A 1 109 ? 28.823 64.760 6.141 1.00 13.51 139 GLY A CA 1
ATOM 1673 C C . GLY A 1 109 ? 28.046 64.299 4.930 1.00 14.35 139 GLY A C 1
ATOM 1674 O O . GLY A 1 109 ? 28.063 64.981 3.909 1.00 15.73 139 GLY A O 1
ATOM 1678 N N . GLU A 1 110 ? 27.397 63.134 5.045 1.00 13.77 140 GLU A N 1
ATOM 1679 C CA . GLU A 1 110 ? 26.416 62.617 4.092 1.00 14.84 140 GLU A CA 1
ATOM 1680 C C . GLU A 1 110 ? 27.056 62.194 2.776 1.00 18.57 140 GLU A C 1
ATOM 1681 O O . GLU A 1 110 ? 26.384 62.162 1.744 1.00 19.39 140 GLU A O 1
ATOM 1693 N N . THR A 1 111 ? 28.346 61.845 2.771 1.00 14.62 141 THR A N 1
ATOM 1694 C CA . THR A 1 111 ? 28.970 61.430 1.529 1.00 22.12 141 THR A CA 1
ATOM 1695 C C . THR A 1 111 ? 28.994 59.915 1.343 1.00 20.02 141 THR A C 1
ATOM 1696 O O . THR A 1 111 ? 29.348 59.453 0.262 1.00 24.62 141 THR A O 1
ATOM 1707 N N . ILE A 1 112 ? 28.624 59.140 2.354 1.00 29.68 142 ILE A N 1
ATOM 1708 C CA . ILE A 1 112 ? 28.573 57.698 2.179 1.00 42.20 142 ILE A CA 1
ATOM 1709 C C . ILE A 1 112 ? 27.260 57.298 1.519 1.00 35.30 142 ILE A C 1
ATOM 1710 O O . ILE A 1 112 ? 27.172 56.225 0.903 1.00 35.79 142 ILE A O 1
ATOM 1726 N N . ASP A 1 113 ? 26.280 58.192 1.539 1.00 33.39 143 ASP A N 1
ATOM 1727 C CA . ASP A 1 113 ? 24.866 57.878 1.406 1.00 39.89 143 ASP A CA 1
ATOM 1728 C C . ASP A 1 113 ? 24.353 58.130 -0.007 1.00 47.25 143 ASP A C 1
ATOM 1729 O O . ASP A 1 113 ? 24.892 58.952 -0.754 1.00 48.52 143 ASP A O 1
ATOM 1738 N N . GLU A 1 114 ? 23.282 57.408 -0.360 1.00 38.64 144 GLU A N 1
ATOM 1739 C CA . GLU A 1 114 ? 22.563 57.629 -1.605 1.00 60.57 144 GLU A CA 1
ATOM 1740 C C . GLU A 1 114 ? 21.780 58.941 -1.558 1.00 40.08 144 GLU A C 1
ATOM 1741 O O . GLU A 1 114 ? 20.939 59.202 -2.426 1.00 69.64 144 GLU A O 1
ATOM 1753 N N . GLN A 1 118 ? 19.000 54.889 2.840 1.00 36.08 148 GLN A N 1
ATOM 1754 C CA . GLN A 1 118 ? 19.594 55.982 3.583 1.00 32.77 148 GLN A CA 1
ATOM 1755 C C . GLN A 1 118 ? 20.317 55.391 4.791 1.00 30.21 148 GLN A C 1
ATOM 1756 O O . GLN A 1 118 ? 20.099 54.244 5.161 1.00 24.67 148 GLN A O 1
ATOM 1769 N N . ILE A 1 119 ? 21.192 56.183 5.369 1.00 25.67 149 ILE A N 1
ATOM 1770 C CA . ILE A 1 119 ? 22.023 55.773 6.494 1.00 19.39 149 ILE A CA 1
ATOM 1771 C C . ILE A 1 119 ? 21.366 56.280 7.780 1.00 25.93 149 ILE A C 1
ATOM 1772 O O . ILE A 1 119 ? 21.166 57.487 7.941 1.00 34.96 149 ILE A O 1
ATOM 1788 N N . ASN A 1 120 ? 21.043 55.367 8.704 1.00 18.53 150 ASN A N 1
ATOM 1789 C CA . ASN A 1 120 ? 20.352 55.728 9.938 1.00 18.72 150 ASN A CA 1
ATOM 1790 C C . ASN A 1 120 ? 21.311 56.029 11.081 1.00 22.44 150 ASN A C 1
ATOM 1791 O O . ASN A 1 120 ? 20.990 56.845 11.957 1.00 14.80 150 ASN A O 1
ATOM 1802 N N . GLY A 1 121 ? 22.461 55.387 11.095 1.00 21.09 151 GLY A N 1
ATOM 1803 C CA . GLY A 1 121 ? 23.372 55.511 12.215 1.00 14.14 151 GLY A CA 1
ATOM 1804 C C . GLY A 1 121 ? 24.545 54.580 12.062 1.00 14.81 151 GLY A C 1
ATOM 1805 O O . GLY A 1 121 ? 24.596 53.736 11.166 1.00 15.35 151 GLY A O 1
ATOM 1809 N N . VAL A 1 122 ? 25.497 54.728 12.975 1.00 10.03 152 VAL A N 1
ATOM 1810 C CA . VAL A 1 122 ? 26.676 53.878 12.974 1.00 9.42 152 VAL A CA 1
ATOM 1811 C C . VAL A 1 122 ? 27.001 53.521 14.426 1.00 12.30 152 VAL A C 1
ATOM 1812 O O . VAL A 1 122 ? 26.764 54.326 15.343 1.00 12.01 152 VAL A O 1
ATOM 1825 N N . VAL A 1 123 ? 27.492 52.291 14.624 1.00 10.72 153 VAL A N 1
ATOM 1826 C CA . VAL A 1 123 ? 27.730 51.719 15.945 1.00 9.20 153 VAL A CA 1
ATOM 1827 C C . VAL A 1 123 ? 29.168 51.235 16.010 1.00 14.99 153 VAL A C 1
ATOM 1828 O O . VAL A 1 123 ? 29.644 50.522 15.118 1.00 11.99 153 VAL A O 1
ATOM 1841 N N . LEU A 1 124 ? 29.832 51.566 17.100 1.00 11.00 154 LEU A N 1
ATOM 1842 C CA . LEU A 1 124 ? 31.143 51.029 17.448 1.00 12.93 154 LEU A CA 1
ATOM 1843 C C . LEU A 1 124 ? 30.964 50.014 18.562 1.00 11.21 154 LEU A C 1
ATOM 1844 O O . LEU A 1 124 ? 30.285 50.310 19.552 1.00 11.63 154 LEU A O 1
ATOM 1860 N N . SER A 1 125 ? 31.520 48.806 18.383 1.00 11.00 155 SER A N 1
ATOM 1861 C CA . SER A 1 125 ? 31.395 47.722 19.356 1.00 12.21 155 SER A CA 1
ATOM 1862 C C . SER A 1 125 ? 32.785 47.246 19.771 1.00 12.13 155 SER A C 1
ATOM 1863 O O . SER A 1 125 ? 33.582 46.823 18.921 1.00 12.91 155 SER A O 1
ATOM 1871 N N . ILE A 1 126 ? 33.065 47.312 21.075 1.00 10.51 156 ILE A N 1
ATOM 1872 C CA . ILE A 1 126 ? 34.316 46.831 21.650 1.00 13.26 156 ILE A CA 1
ATOM 1873 C C . ILE A 1 126 ? 34.068 45.438 22.218 1.00 12.43 156 ILE A C 1
ATOM 1874 O O . ILE A 1 126 ? 33.236 45.266 23.115 1.00 13.47 156 ILE A O 1
ATOM 1890 N N . ARG A 1 127 ? 34.773 44.426 21.695 1.00 12.72 157 ARG A N 1
ATOM 1891 C CA . ARG A 1 127 ? 34.519 43.041 22.055 1.00 14.22 157 ARG A CA 1
ATOM 1892 C C . ARG A 1 127 ? 35.836 42.286 22.149 1.00 15.35 157 ARG A C 1
ATOM 1893 O O . ARG A 1 127 ? 36.787 42.574 21.419 1.00 21.45 157 ARG A O 1
ATOM 1914 N N . LYS A 1 128 ? 35.868 41.325 23.068 1.00 17.61 158 LYS A N 1
ATOM 1915 C CA . LYS A 1 128 ? 37.021 40.448 23.220 1.00 20.85 158 LYS A CA 1
ATOM 1916 C C . LYS A 1 128 ? 37.259 39.694 21.921 1.00 25.91 158 LYS A C 1
ATOM 1917 O O . LYS A 1 128 ? 36.322 39.194 21.290 1.00 26.61 158 LYS A O 1
ATOM 1936 N N . GLY A 1 129 ? 38.514 39.646 21.495 1.00 33.96 159 GLY A N 1
ATOM 1937 C CA . GLY A 1 129 ? 38.845 39.009 20.240 1.00 55.48 159 GLY A CA 1
ATOM 1938 C C . GLY A 1 129 ? 38.715 39.898 19.012 1.00 49.31 159 GLY A C 1
ATOM 1939 O O . GLY A 1 129 ? 39.374 39.631 18.002 1.00 45.64 159 GLY A O 1
ATOM 1943 N N . GLY A 1 130 ? 37.875 40.934 19.057 1.00 39.00 160 GLY A N 1
ATOM 1944 C CA . GLY A 1 130 ? 37.836 41.851 17.935 1.00 25.09 160 GLY A CA 1
ATOM 1945 C C . GLY A 1 130 ? 36.754 42.904 17.930 1.00 16.49 160 GLY A C 1
ATOM 1946 O O . GLY A 1 130 ? 35.564 42.627 18.090 1.00 23.42 160 GLY A O 1
ATOM 1950 N N . ASN A 1 131 ? 37.177 44.132 17.669 1.00 14.82 161 ASN A N 1
ATOM 1951 C CA . ASN A 1 131 ? 36.285 45.266 17.595 1.00 9.92 161 ASN A CA 1
ATOM 1952 C C . ASN A 1 131 ? 35.650 45.368 16.201 1.00 15.08 161 ASN A C 1
ATOM 1953 O O . ASN A 1 131 ? 36.158 44.823 15.207 1.00 12.76 161 ASN A O 1
ATOM 1964 N N . LYS A 1 132 ? 34.503 46.037 16.141 1.00 14.36 162 LYS A N 1
ATOM 1965 C CA . LYS A 1 132 ? 33.814 46.180 14.864 1.00 12.38 162 LYS A CA 1
ATOM 1966 C C . LYS A 1 132 ? 33.014 47.477 14.879 1.00 12.11 162 LYS A C 1
ATOM 1967 O O . LYS A 1 132 ? 32.729 48.021 15.939 1.00 13.61 162 LYS A O 1
ATOM 1986 N N . PHE A 1 133 ? 32.685 47.967 13.673 1.00 10.56 163 PHE A N 1
ATOM 1987 C CA . PHE A 1 133 ? 31.727 49.044 13.420 1.00 13.99 163 PHE A CA 1
ATOM 1988 C C . PHE A 1 133 ? 30.558 48.475 12.641 1.00 18.97 163 PHE A C 1
ATOM 1989 O O . PHE A 1 133 ? 30.734 47.553 11.858 1.00 18.19 163 PHE A O 1
ATOM 2006 N N . ALA A 1 134 ? 29.404 49.105 12.761 1.00 14.06 164 ALA A N 1
ATOM 2007 C CA . ALA A 1 134 ? 28.249 48.703 11.947 1.00 12.63 164 ALA A CA 1
ATOM 2008 C C . ALA A 1 134 ? 27.555 49.946 11.421 1.00 15.79 164 ALA A C 1
ATOM 2009 O O . ALA A 1 134 ? 27.226 50.844 12.188 1.00 14.31 164 ALA A O 1
ATOM 2016 N N . LEU A 1 135 ? 27.328 49.987 10.105 1.00 11.70 165 LEU A N 1
ATOM 2017 C CA . LEU A 1 135 ? 26.639 51.074 9.447 1.00 10.86 165 LEU A CA 1
ATOM 2018 C C . LEU A 1 135 ? 25.224 50.575 9.175 1.00 12.40 165 LEU A C 1
ATOM 2019 O O . LEU A 1 135 ? 25.058 49.594 8.454 1.00 15.24 165 LEU A O 1
ATOM 2035 N N . TRP A 1 136 ? 24.234 51.189 9.805 1.00 11.29 166 TRP A N 1
ATOM 2036 C CA . TRP A 1 136 ? 22.854 50.730 9.718 1.00 12.30 166 TRP A CA 1
ATOM 2037 C C . TRP A 1 136 ? 22.186 51.474 8.572 1.00 17.13 166 TRP A C 1
ATOM 2038 O O . TRP A 1 136 ? 22.229 52.708 8.529 1.00 16.57 166 TRP A O 1
ATOM 2059 N N . THR A 1 137 ? 21.585 50.725 7.648 1.00 12.52 167 THR A N 1
ATOM 2060 C CA . THR A 1 137 ? 20.913 51.344 6.518 1.00 15.44 167 THR A CA 1
ATOM 2061 C C . THR A 1 137 ? 19.499 50.802 6.395 1.00 18.92 167 THR A C 1
ATOM 2062 O O . THR A 1 137 ? 19.182 49.709 6.871 1.00 20.86 167 THR A O 1
ATOM 2073 N N . ALA A 1 138 ? 18.635 51.610 5.805 1.00 19.46 168 ALA A N 1
ATOM 2074 C CA . ALA A 1 138 ? 17.281 51.166 5.527 1.00 18.09 168 ALA A CA 1
ATOM 2075 C C . ALA A 1 138 ? 17.172 50.488 4.171 1.00 26.12 168 ALA A C 1
ATOM 2076 O O . ALA A 1 138 ? 16.111 49.969 3.839 1.00 25.84 168 ALA A O 1
ATOM 2083 N N . SER A 1 139 ? 18.255 50.432 3.415 1.00 19.51 169 SER A N 1
ATOM 2084 C CA . SER A 1 139 ? 18.210 49.900 2.064 1.00 40.18 169 SER A CA 1
ATOM 2085 C C . SER A 1 139 ? 18.219 48.382 2.081 1.00 51.97 169 SER A C 1
ATOM 2086 O O . SER A 1 139 ? 18.823 47.737 2.947 1.00 26.66 169 SER A O 1
ATOM 2094 N N . GLU A 1 140 ? 17.583 47.824 1.065 1.00 38.39 170 GLU A N 1
ATOM 2095 C CA . GLU A 1 140 ? 17.432 46.391 0.884 1.00 69.49 170 GLU A CA 1
ATOM 2096 C C . GLU A 1 140 ? 18.092 45.905 -0.395 1.00 32.16 170 GLU A C 1
ATOM 2097 O O . GLU A 1 140 ? 18.774 44.869 -0.382 1.00 34.36 170 GLU A O 1
ATOM 2109 N N . ASP A 1 141 ? 17.881 46.617 -1.504 1.00 26.64 171 ASP A N 1
ATOM 2110 C CA . ASP A 1 141 ? 18.385 46.187 -2.798 1.00 38.58 171 ASP A CA 1
ATOM 2111 C C . ASP A 1 141 ? 19.918 46.183 -2.811 1.00 44.43 171 ASP A C 1
ATOM 2112 O O . ASP A 1 141 ? 20.586 47.066 -2.254 1.00 20.62 171 ASP A O 1
ATOM 2121 N N . LYS A 1 142 ? 20.470 45.131 -3.417 1.00 19.33 172 LYS A N 1
ATOM 2122 C CA . LYS A 1 142 ? 21.912 44.955 -3.498 1.00 17.64 172 LYS A CA 1
ATOM 2123 C C . LYS A 1 142 ? 22.562 46.105 -4.238 1.00 17.73 172 LYS A C 1
ATOM 2124 O O . LYS A 1 142 ? 23.727 46.418 -3.978 1.00 20.85 172 LYS A O 1
ATOM 2143 N N . GLU A 1 143 ? 21.830 46.768 -5.148 1.00 19.72 173 GLU A N 1
ATOM 2144 C CA . GLU A 1 143 ? 22.474 47.821 -5.931 1.00 20.40 173 GLU A CA 1
ATOM 2145 C C . GLU A 1 143 ? 22.905 48.977 -5.040 1.00 20.95 173 GLU A C 1
ATOM 2146 O O . GLU A 1 143 ? 24.112 49.282 -4.989 1.00 23.17 173 GLU A O 1
ATOM 2158 N N . PRO A 1 144 ? 22.016 49.606 -4.263 1.00 23.20 174 PRO A N 1
ATOM 2159 C CA . PRO A 1 144 ? 22.497 50.625 -3.321 1.00 20.29 174 PRO A CA 1
ATOM 2160 C C . PRO A 1 144 ? 23.389 50.060 -2.254 1.00 14.72 174 PRO A C 1
ATOM 2161 O O . PRO A 1 144 ? 24.316 50.750 -1.820 1.00 15.68 174 PRO A O 1
ATOM 2172 N N . LEU A 1 145 ? 23.149 48.833 -1.794 1.00 19.10 175 LEU A N 1
ATOM 2173 C CA . LEU A 1 145 ? 23.971 48.326 -0.702 1.00 14.63 175 LEU A CA 1
ATOM 2174 C C . LEU A 1 145 ? 25.408 48.136 -1.153 1.00 16.65 175 LEU A C 1
ATOM 2175 O O . LEU A 1 145 ? 26.338 48.426 -0.390 1.00 14.31 175 LEU A O 1
ATOM 2191 N N . LEU A 1 146 ? 25.607 47.666 -2.390 1.00 19.19 176 LEU A N 1
ATOM 2192 C CA . LEU A 1 146 ? 26.953 47.533 -2.937 1.00 21.32 176 LEU A CA 1
ATOM 2193 C C . LEU A 1 146 ? 27.641 48.881 -3.070 1.00 27.65 176 LEU A C 1
ATOM 2194 O O . LEU A 1 146 ? 28.845 48.986 -2.814 1.00 19.12 176 LEU A O 1
ATOM 2210 N N . ARG A 1 147 ? 26.906 49.925 -3.482 1.00 17.04 177 ARG A N 1
ATOM 2211 C CA . ARG A 1 147 ? 27.497 51.251 -3.571 1.00 16.70 177 ARG A CA 1
ATOM 2212 C C . ARG A 1 147 ? 27.869 51.771 -2.190 1.00 13.62 177 ARG A C 1
ATOM 2213 O O . ARG A 1 147 ? 28.955 52.326 -2.001 1.00 15.49 177 ARG A O 1
ATOM 2234 N N . ILE A 1 148 ? 26.983 51.604 -1.212 1.00 14.54 178 ILE A N 1
ATOM 2235 C CA . ILE A 1 148 ? 27.315 52.019 0.155 1.00 14.62 178 ILE A CA 1
ATOM 2236 C C . ILE A 1 148 ? 28.534 51.257 0.656 1.00 16.94 178 ILE A C 1
ATOM 2237 O O . ILE A 1 148 ? 29.492 51.838 1.182 1.00 17.69 178 ILE A O 1
ATOM 2253 N N . GLY A 1 149 ? 28.520 49.938 0.510 1.00 14.42 179 GLY A N 1
ATOM 2254 C CA . GLY A 1 149 ? 29.620 49.146 1.027 1.00 15.90 179 GLY A CA 1
ATOM 2255 C C . GLY A 1 149 ? 30.933 49.497 0.356 1.00 19.38 179 GLY A C 1
ATOM 2256 O O . GLY A 1 149 ? 31.981 49.563 1.012 1.00 18.10 179 GLY A O 1
ATOM 2260 N N . GLY A 1 150 ? 30.892 49.746 -0.959 1.00 19.24 180 GLY A N 1
ATOM 2261 C CA . GLY A 1 150 ? 32.092 50.166 -1.671 1.00 15.82 180 GLY A CA 1
ATOM 2262 C C . GLY A 1 150 ? 32.622 51.506 -1.180 1.00 11.24 180 GLY A C 1
ATOM 2263 O O . GLY A 1 150 ? 33.843 51.702 -1.045 1.00 16.68 180 GLY A O 1
ATOM 2267 N N . LYS A 1 151 ? 31.722 52.459 -0.939 1.00 16.35 181 LYS A N 1
ATOM 2268 C CA . LYS A 1 151 ? 32.147 53.762 -0.438 1.00 18.65 181 LYS A CA 1
ATOM 2269 C C . LYS A 1 151 ? 32.715 53.631 0.972 1.00 12.59 181 LYS A C 1
ATOM 2270 O O . LYS A 1 151 ? 33.751 54.213 1.287 1.00 15.14 181 LYS A O 1
ATOM 2289 N N . PHE A 1 152 ? 32.045 52.858 1.827 1.00 10.56 182 PHE A N 1
ATOM 2290 C CA . PHE A 1 152 ? 32.540 52.585 3.184 1.00 14.21 182 PHE A CA 1
ATOM 2291 C C . PHE A 1 152 ? 33.942 51.979 3.136 1.00 12.78 182 PHE A C 1
ATOM 2292 O O . PHE A 1 152 ? 34.864 52.405 3.856 1.00 14.74 182 PHE A O 1
ATOM 2309 N N . LYS A 1 153 ? 34.130 51.020 2.253 1.00 13.81 183 LYS A N 1
ATOM 2310 C CA . LYS A 1 153 ? 35.436 50.423 2.058 1.00 13.01 183 LYS A CA 1
ATOM 2311 C C . LYS A 1 153 ? 36.477 51.471 1.678 1.00 14.26 183 LYS A C 1
ATOM 2312 O O . LYS A 1 153 ? 37.615 51.419 2.144 1.00 18.02 183 LYS A O 1
ATOM 2331 N N . GLN A 1 154 ? 36.110 52.445 0.832 1.00 13.95 184 GLN A N 1
ATOM 2332 C CA . GLN A 1 154 ? 37.051 53.501 0.474 1.00 13.02 184 GLN A CA 1
ATOM 2333 C C . GLN A 1 154 ? 37.357 54.420 1.658 1.00 14.69 184 GLN A C 1
ATOM 2334 O O . GLN A 1 154 ? 38.501 54.836 1.860 1.00 15.35 184 GLN A O 1
ATOM 2348 N N . VAL A 1 155 ? 36.331 54.796 2.414 1.00 17.03 185 VAL A N 1
ATOM 2349 C CA . VAL A 1 155 ? 36.529 55.562 3.639 1.00 20.80 185 VAL A CA 1
ATOM 2350 C C . VAL A 1 155 ? 37.536 54.871 4.552 1.00 14.59 185 VAL A C 1
ATOM 2351 O O . VAL A 1 155 ? 38.410 55.521 5.156 1.00 13.40 185 VAL A O 1
ATOM 2364 N N . LEU A 1 156 ? 37.427 53.556 4.672 1.00 11.11 186 LEU A N 1
ATOM 2365 C CA . LEU A 1 156 ? 38.306 52.800 5.547 1.00 12.38 186 LEU A CA 1
ATOM 2366 C C . LEU A 1 156 ? 39.655 52.509 4.916 1.00 17.76 186 LEU A C 1
ATOM 2367 O O . LEU A 1 156 ? 40.507 51.903 5.577 1.00 17.77 186 LEU A O 1
ATOM 2383 N N . ALA A 1 157 ? 39.833 52.879 3.648 1.00 15.64 187 ALA A N 1
ATOM 2384 C CA . ALA A 1 157 ? 41.084 52.650 2.907 1.00 18.59 187 ALA A CA 1
ATOM 2385 C C . ALA A 1 157 ? 41.474 51.167 2.897 1.00 26.08 187 ALA A C 1
ATOM 2386 O O . ALA A 1 157 ? 42.644 50.797 3.017 1.00 22.61 187 ALA A O 1
ATOM 2393 N N . LEU A 1 158 ? 40.487 50.306 2.717 1.00 13.55 188 LEU A N 1
ATOM 2394 C CA . LEU A 1 158 ? 40.698 48.872 2.684 1.00 11.38 188 LEU A CA 1
ATOM 2395 C C . LEU A 1 158 ? 40.993 48.432 1.271 1.00 15.73 188 LEU A C 1
ATOM 2396 O O . LEU A 1 158 ? 40.220 48.731 0.357 1.00 17.80 188 LEU A O 1
ATOM 2412 N N . THR A 1 159 ? 42.072 47.678 1.096 1.00 15.76 189 THR A N 1
ATOM 2413 C CA . THR A 1 159 ? 42.380 47.170 -0.219 1.00 17.83 189 THR A CA 1
ATOM 2414 C C . THR A 1 159 ? 42.243 45.661 -0.320 1.00 20.38 189 THR A C 1
ATOM 2415 O O . THR A 1 159 ? 42.596 45.099 -1.359 1.00 20.38 189 THR A O 1
ATOM 2426 N N . ASP A 1 160 ? 41.778 44.988 0.734 1.00 16.05 190 ASP A N 1
ATOM 2427 C CA . ASP A 1 160 ? 41.551 43.555 0.674 1.00 14.41 190 ASP A CA 1
ATOM 2428 C C . ASP A 1 160 ? 40.076 43.259 0.902 1.00 12.94 190 ASP A C 1
ATOM 2429 O O . ASP A 1 160 ? 39.300 44.103 1.367 1.00 13.37 190 ASP A O 1
ATOM 2438 N N . ASP A 1 161 ? 39.694 42.046 0.540 1.00 17.12 191 ASP A N 1
ATOM 2439 C CA . ASP A 1 161 ? 38.337 41.584 0.790 1.00 19.20 191 ASP A CA 1
ATOM 2440 C C . ASP A 1 161 ? 38.260 40.867 2.146 1.00 13.29 191 ASP A C 1
ATOM 2441 O O . ASP A 1 161 ? 39.205 40.193 2.571 1.00 21.14 191 ASP A O 1
ATOM 2450 N N . GLY A 1 162 ? 37.086 40.938 2.763 1.00 15.23 192 GLY A N 1
ATOM 2451 C CA . GLY A 1 162 ? 36.720 40.070 3.866 1.00 16.37 192 GLY A CA 1
ATOM 2452 C C . GLY A 1 162 ? 36.331 40.802 5.127 1.00 17.35 192 GLY A C 1
ATOM 2453 O O . GLY A 1 162 ? 35.727 40.192 6.022 1.00 17.41 192 GLY A O 1
ATOM 2457 N N . HIS A 1 163 ? 36.646 42.090 5.227 1.00 10.46 193 HIS A N 1
ATOM 2458 C CA . HIS A 1 163 ? 36.371 42.844 6.437 1.00 13.76 193 HIS A CA 1
ATOM 2459 C C . HIS A 1 163 ? 34.944 43.333 6.528 1.00 9.46 193 HIS A C 1
ATOM 2460 O O . HIS A 1 163 ? 34.546 43.762 7.605 1.00 10.35 193 HIS A O 1
ATOM 2474 N N . LEU A 1 164 ? 34.188 43.331 5.431 1.00 9.85 194 LEU A N 1
ATOM 2475 C CA . LEU A 1 164 ? 32.864 43.935 5.410 1.00 9.90 194 LEU A CA 1
ATOM 2476 C C . LEU A 1 164 ? 31.822 42.864 5.124 1.00 11.72 194 LEU A C 1
ATOM 2477 O O . LEU A 1 164 ? 31.944 42.098 4.157 1.00 13.63 194 LEU A O 1
ATOM 2493 N N . GLU A 1 165 ? 30.804 42.812 5.968 1.00 11.48 195 GLU A N 1
ATOM 2494 C CA . GLU A 1 165 ? 29.737 41.827 5.842 1.00 9.29 195 GLU A CA 1
ATOM 2495 C C . GLU A 1 165 ? 28.410 42.549 6.017 1.00 9.85 195 GLU A C 1
ATOM 2496 O O . GLU A 1 165 ? 28.219 43.272 7.001 1.00 11.09 195 GLU A O 1
ATOM 2508 N N . PHE A 1 166 ? 27.500 42.367 5.064 1.00 13.17 196 PHE A N 1
ATOM 2509 C CA . PHE A 1 166 ? 26.168 42.935 5.170 1.00 12.46 196 PHE A CA 1
ATOM 2510 C C . PHE A 1 166 ? 25.204 41.913 5.756 1.00 10.95 196 PHE A C 1
ATOM 2511 O O . PHE A 1 166 ? 25.043 40.815 5.213 1.00 13.04 196 PHE A O 1
ATOM 2528 N N . PHE A 1 167 ? 24.531 42.301 6.849 1.00 12.78 197 PHE A N 1
ATOM 2529 C CA . PHE A 1 167 ? 23.545 41.474 7.536 1.00 13.13 197 PHE A CA 1
ATOM 2530 C C . PHE A 1 167 ? 22.160 42.092 7.412 1.00 13.91 197 PHE A C 1
ATOM 2531 O O . PHE A 1 167 ? 21.924 43.176 7.968 1.00 14.24 197 PHE A O 1
ATOM 2548 N N . PRO A 1 168 ? 21.230 41.476 6.695 1.00 17.31 198 PRO A N 1
ATOM 2549 C CA . PRO A 1 168 ? 19.859 41.986 6.702 1.00 20.39 198 PRO A CA 1
ATOM 2550 C C . PRO A 1 168 ? 19.279 41.958 8.103 1.00 33.53 198 PRO A C 1
ATOM 2551 O O . PRO A 1 168 ? 19.645 41.120 8.926 1.00 19.50 198 PRO A O 1
ATOM 2562 N N . HIS A 1 169 ? 18.334 42.866 8.365 1.00 23.55 199 HIS A N 1
ATOM 2563 C CA . HIS A 1 169 ? 17.728 42.923 9.689 1.00 35.08 199 HIS A CA 1
ATOM 2564 C C . HIS A 1 169 ? 17.163 41.571 10.117 1.00 31.56 199 HIS A C 1
ATOM 2565 O O . HIS A 1 169 ? 17.129 41.265 11.315 1.00 32.26 199 HIS A O 1
ATOM 2579 N N . SER A 1 170 ? 16.735 40.744 9.161 1.00 38.70 200 SER A N 1
ATOM 2580 C CA . SER A 1 170 ? 16.125 39.457 9.495 1.00 43.24 200 SER A CA 1
ATOM 2581 C C . SER A 1 170 ? 17.096 38.520 10.203 1.00 51.86 200 SER A C 1
ATOM 2582 O O . SER A 1 170 ? 16.673 37.681 11.006 1.00 59.10 200 SER A O 1
ATOM 2590 N N . SER A 1 171 ? 18.394 38.627 9.906 1.00 35.65 201 SER A N 1
ATOM 2591 C CA A SER A 1 171 ? 19.376 37.747 10.526 0.57 53.63 201 SER A CA 1
ATOM 2592 C CA B SER A 1 171 ? 19.376 37.745 10.526 0.43 54.15 201 SER A CA 1
ATOM 2593 C C . SER A 1 171 ? 19.548 38.016 12.017 1.00 65.42 201 SER A C 1
ATOM 2594 O O . SER A 1 171 ? 20.108 37.171 12.725 1.00 68.88 201 SER A O 1
ATOM 2607 N N . ALA A 1 172 ? 19.084 39.170 12.512 1.00 76.22 202 ALA A N 1
ATOM 2608 C CA . ALA A 1 172 ? 19.255 39.500 13.927 1.00 76.09 202 ALA A CA 1
ATOM 2609 C C . ALA A 1 172 ? 18.627 38.451 14.837 1.00 80.54 202 ALA A C 1
ATOM 2610 O O . ALA A 1 172 ? 19.138 38.190 15.932 1.00 68.60 202 ALA A O 1
ATOM 2617 N N . ASN A 1 173 ? 17.522 37.846 14.403 1.00 65.71 203 ASN A N 1
ATOM 2618 C CA . ASN A 1 173 ? 16.844 36.833 15.203 1.00 61.18 203 ASN A CA 1
ATOM 2619 C C . ASN A 1 173 ? 17.702 35.600 15.449 1.00 62.92 203 ASN A C 1
ATOM 2620 O O . ASN A 1 173 ? 17.389 34.811 16.351 1.00 67.61 203 ASN A O 1
ATOM 2631 N N . GLY A 1 174 ? 18.771 35.409 14.667 1.00 71.92 204 GLY A N 1
ATOM 2632 C CA . GLY A 1 174 ? 19.504 34.165 14.694 1.00 71.62 204 GLY A CA 1
ATOM 2633 C C . GLY A 1 174 ? 20.621 34.132 15.718 1.00 63.48 204 GLY A C 1
ATOM 2634 O O . GLY A 1 174 ? 21.120 35.157 16.181 1.00 51.85 204 GLY A O 1
ATOM 2638 N N . ARG A 1 175 ? 20.996 32.903 16.071 1.00 65.74 205 ARG A N 1
ATOM 2639 C CA . ARG A 1 175 ? 22.181 32.646 16.883 1.00 54.80 205 ARG A CA 1
ATOM 2640 C C . ARG A 1 175 ? 23.454 32.620 16.048 1.00 58.19 205 ARG A C 1
ATOM 2641 O O . ARG A 1 175 ? 24.545 32.840 16.588 1.00 64.90 205 ARG A O 1
ATOM 2662 N N . HIS A 1 176 ? 23.338 32.359 14.747 1.00 71.44 206 HIS A N 1
ATOM 2663 C CA . HIS A 1 176 ? 24.492 32.303 13.850 1.00 41.48 206 HIS A CA 1
ATOM 2664 C C . HIS A 1 176 ? 24.141 33.036 12.566 1.00 49.15 206 HIS A C 1
ATOM 2665 O O . HIS A 1 176 ? 24.114 32.456 11.479 1.00 38.75 206 HIS A O 1
ATOM 2679 N N . PRO A 1 177 ? 23.865 34.332 12.670 1.00 46.32 207 PRO A N 1
ATOM 2680 C CA . PRO A 1 177 ? 23.427 35.083 11.496 1.00 38.11 207 PRO A CA 1
ATOM 2681 C C . PRO A 1 177 ? 24.461 34.984 10.389 1.00 31.96 207 PRO A C 1
ATOM 2682 O O . PRO A 1 177 ? 25.656 34.818 10.639 1.00 35.03 207 PRO A O 1
ATOM 2693 N N . GLN A 1 178 ? 23.986 35.066 9.150 1.00 33.88 208 GLN A N 1
ATOM 2694 C CA . GLN A 1 178 ? 24.874 34.914 8.016 1.00 41.48 208 GLN A CA 1
ATOM 2695 C C . GLN A 1 178 ? 24.724 36.125 7.096 1.00 28.26 208 GLN A C 1
ATOM 2696 O O . GLN A 1 178 ? 23.603 36.582 6.845 1.00 29.85 208 GLN A O 1
ATOM 2710 N N . PRO A 1 179 ? 25.833 36.667 6.608 1.00 22.61 209 PRO A N 1
ATOM 2711 C CA . PRO A 1 179 ? 25.744 37.871 5.776 1.00 20.34 209 PRO A CA 1
ATOM 2712 C C . PRO A 1 179 ? 25.306 37.528 4.366 1.00 20.04 209 PRO A C 1
ATOM 2713 O O . PRO A 1 179 ? 25.595 36.458 3.845 1.00 21.12 209 PRO A O 1
ATOM 2724 N N . SER A 1 180 ? 24.606 38.462 3.745 1.00 18.81 210 SER A N 1
ATOM 2725 C CA . SER A 1 180 ? 24.205 38.274 2.359 1.00 22.01 210 SER A CA 1
ATOM 2726 C C . SER A 1 180 ? 25.187 38.902 1.378 1.00 17.89 210 SER A C 1
ATOM 2727 O O . SER A 1 180 ? 25.100 38.613 0.185 1.00 16.37 210 SER A O 1
ATOM 2735 N N . ILE A 1 181 ? 26.088 39.768 1.845 1.00 15.18 211 ILE A N 1
ATOM 2736 C CA . ILE A 1 181 ? 27.163 40.326 1.036 1.00 13.55 211 ILE A CA 1
ATOM 2737 C C . ILE A 1 181 ? 28.419 40.306 1.895 1.00 13.63 211 ILE A C 1
ATOM 2738 O O . ILE A 1 181 ? 28.367 40.655 3.082 1.00 14.06 211 ILE A O 1
ATOM 2754 N N . THR A 1 182 ? 29.547 39.909 1.301 1.00 13.44 212 THR A N 1
ATOM 2755 C CA . THR A 1 182 ? 30.847 40.063 1.946 1.00 13.53 212 THR A CA 1
ATOM 2756 C C . THR A 1 182 ? 31.797 40.748 0.976 1.00 15.31 212 THR A C 1
ATOM 2757 O O . THR A 1 182 ? 31.951 40.289 -0.155 1.00 15.75 212 THR A O 1
ATOM 2768 N N . LEU A 1 183 ? 32.434 41.824 1.433 1.00 12.17 213 LEU A N 1
ATOM 2769 C CA . LEU A 1 183 ? 33.408 42.600 0.648 1.00 20.18 213 LEU A CA 1
ATOM 2770 C C . LEU A 1 183 ? 34.616 42.882 1.509 1.00 22.42 213 LEU A C 1
ATOM 2771 O O . LEU A 1 183 ? 34.708 42.462 2.672 1.00 19.12 213 LEU A O 1
ATOM 2788 N N . GLY B 2 1 ? 10.162 69.658 -1.653 1.00 49.38 -2 GLY B N 1
ATOM 2789 C CA . GLY B 2 1 ? 11.120 68.689 -2.282 1.00 39.87 -2 GLY B CA 1
ATOM 2790 C C . GLY B 2 1 ? 12.380 68.363 -1.484 1.00 30.34 -2 GLY B C 1
ATOM 2791 O O . GLY B 2 1 ? 12.421 68.504 -0.261 1.00 31.41 -2 GLY B O 1
ATOM 2797 N N . PRO B 2 2 ? 13.423 67.930 -2.183 1.00 35.68 -1 PRO B N 1
ATOM 2798 C CA . PRO B 2 2 ? 14.648 67.502 -1.501 1.00 39.75 -1 PRO B CA 1
ATOM 2799 C C . PRO B 2 2 ? 15.359 68.634 -0.760 1.00 20.19 -1 PRO B C 1
ATOM 2800 O O . PRO B 2 2 ? 15.200 69.830 -1.046 1.00 22.97 -1 PRO B O 1
ATOM 2811 N N . HIS B 2 3 ? 16.186 68.221 0.196 1.00 19.25 0 HIS B N 1
ATOM 2812 C CA . HIS B 2 3 ? 17.088 69.123 0.901 1.00 16.89 0 HIS B CA 1
ATOM 2813 C C . HIS B 2 3 ? 18.290 68.331 1.380 1.00 17.83 0 HIS B C 1
ATOM 2814 O O . HIS B 2 3 ? 18.150 67.168 1.780 1.00 17.87 0 HIS B O 1
ATOM 2828 N N . MET B 2 4 ? 19.475 68.961 1.343 1.00 17.21 1 MET B N 1
ATOM 2829 C CA . MET B 2 4 ? 20.716 68.260 1.675 1.00 17.71 1 MET B CA 1
ATOM 2830 C C . MET B 2 4 ? 21.858 69.241 1.891 1.00 14.53 1 MET B C 1
ATOM 2831 O O . MET B 2 4 ? 21.959 70.255 1.195 1.00 12.94 1 MET B O 1
ATOM 2845 N N . ILE B 2 5 ? 22.711 68.945 2.876 1.00 11.99 2 ILE B N 1
ATOM 2846 C CA . ILE B 2 5 ? 24.026 69.569 2.980 1.00 10.68 2 ILE B CA 1
ATOM 2847 C C . ILE B 2 5 ? 25.050 68.465 3.098 1.00 15.43 2 ILE B C 1
ATOM 2848 O O . ILE B 2 5 ? 24.925 67.608 3.978 1.00 15.88 2 ILE B O 1
ATOM 2864 N N . LYS B 2 6 ? 26.074 68.502 2.229 1.00 15.38 3 LYS B N 1
ATOM 2865 C CA . LYS B 2 6 ? 27.162 67.537 2.226 1.00 16.15 3 LYS B CA 1
ATOM 2866 C C . LYS B 2 6 ? 28.483 68.237 2.538 1.00 20.77 3 LYS B C 1
ATOM 2867 O O . LYS B 2 6 ? 28.725 69.357 2.094 1.00 20.85 3 LYS B O 1
ATOM 2886 N N . TYR B 2 7 ? 29.323 67.571 3.324 1.00 11.31 4 TYR B N 1
ATOM 2887 C CA . TYR B 2 7 ? 30.683 68.003 3.626 1.00 13.52 4 TYR B CA 1
ATOM 2888 C C . TYR B 2 7 ? 31.613 66.836 3.354 1.00 11.83 4 TYR B C 1
ATOM 2889 O O . TYR B 2 7 ? 31.334 65.712 3.790 1.00 15.23 4 TYR B O 1
ATOM 2907 N N . THR B 2 8 ? 32.716 67.077 2.651 1.00 14.62 5 THR B N 1
ATOM 2908 C CA . THR B 2 8 ? 33.666 65.993 2.493 1.00 14.78 5 THR B CA 1
ATOM 2909 C C . THR B 2 8 ? 34.402 65.743 3.805 1.00 16.50 5 THR B C 1
ATOM 2910 O O . THR B 2 8 ? 34.452 66.592 4.696 1.00 14.52 5 THR B O 1
ATOM 2921 N N . ILE B 2 9 ? 35.041 64.590 3.884 1.00 15.77 6 ILE B N 1
ATOM 2922 C CA . ILE B 2 9 ? 35.844 64.274 5.060 1.00 16.26 6 ILE B CA 1
ATOM 2923 C C . ILE B 2 9 ? 36.910 65.341 5.256 1.00 16.36 6 ILE B C 1
ATOM 2924 O O . ILE B 2 9 ? 37.080 65.876 6.358 1.00 14.71 6 ILE B O 1
ATOM 2940 N N . ASP B 2 10 ? 37.626 65.691 4.179 1.00 15.11 7 ASP B N 1
ATOM 2941 C CA . ASP B 2 10 ? 38.667 66.714 4.293 1.00 19.51 7 ASP B CA 1
ATOM 2942 C C . ASP B 2 10 ? 38.090 68.045 4.750 1.00 17.02 7 ASP B C 1
ATOM 2943 O O . ASP B 2 10 ? 38.724 68.774 5.524 1.00 17.97 7 ASP B O 1
ATOM 2952 N N . GLU B 2 11 ? 36.918 68.416 4.231 1.00 19.58 8 GLU B N 1
ATOM 2953 C CA . GLU B 2 11 ? 36.280 69.658 4.662 1.00 19.69 8 GLU B CA 1
ATOM 2954 C C . GLU B 2 11 ? 36.046 69.641 6.157 1.00 14.84 8 GLU B C 1
ATOM 2955 O O . GLU B 2 11 ? 36.290 70.638 6.850 1.00 19.21 8 GLU B O 1
ATOM 2967 N N . LEU B 2 12 ? 35.546 68.515 6.668 1.00 15.30 9 LEU B N 1
ATOM 2968 C CA . LEU B 2 12 ? 35.212 68.418 8.082 1.00 12.33 9 LEU B CA 1
ATOM 2969 C C . LEU B 2 12 ? 36.466 68.456 8.948 1.00 14.36 9 LEU B C 1
ATOM 2970 O O . LEU B 2 12 ? 36.489 69.112 10.002 1.00 16.52 9 LEU B O 1
ATOM 2986 N N . PHE B 2 13 ? 37.538 67.810 8.496 1.00 13.86 10 PHE B N 1
ATOM 2987 C CA . PHE B 2 13 ? 38.807 67.912 9.218 1.00 18.18 10 PHE B CA 1
ATOM 2988 C C . PHE B 2 13 ? 39.332 69.339 9.230 1.00 16.40 10 PHE B C 1
ATOM 2989 O O . PHE B 2 13 ? 39.930 69.774 10.219 1.00 21.32 10 PHE B O 1
ATOM 3006 N N . GLN B 2 14 ? 39.178 70.066 8.122 1.00 17.41 11 GLN B N 1
ATOM 3007 C CA . GLN B 2 14 ? 39.655 71.447 8.080 1.00 23.23 11 GLN B CA 1
ATOM 3008 C C . GLN B 2 14 ? 38.918 72.329 9.075 1.00 25.99 11 GLN B C 1
ATOM 3009 O O . GLN B 2 14 ? 39.434 73.390 9.449 1.00 24.47 11 GLN B O 1
ATOM 3023 N N . LEU B 2 15 ? 37.737 71.910 9.516 1.00 22.99 12 LEU B N 1
ATOM 3024 C CA . LEU B 2 15 ? 36.961 72.647 10.505 1.00 32.27 12 LEU B CA 1
ATOM 3025 C C . LEU B 2 15 ? 37.231 72.188 11.943 1.00 37.23 12 LEU B C 1
ATOM 3026 O O . LEU B 2 15 ? 36.614 72.721 12.874 1.00 45.98 12 LEU B O 1
ATOM 3042 N N . LYS B 2 16 ? 38.178 71.264 12.155 1.00 39.50 13 LYS B N 1
ATOM 3043 C CA . LYS B 2 16 ? 38.522 70.783 13.498 1.00 33.75 13 LYS B CA 1
ATOM 3044 C C . LYS B 2 16 ? 39.407 71.790 14.228 1.00 34.90 13 LYS B C 1
ATOM 3045 O O . LYS B 2 16 ? 40.468 72.154 13.715 1.00 37.71 13 LYS B O 1
ATOM 3064 N N . PRO B 2 17 ? 39.045 72.216 15.449 1.00 48.05 14 PRO B N 1
ATOM 3065 C CA . PRO B 2 17 ? 39.915 73.113 16.226 1.00 40.64 14 PRO B CA 1
ATOM 3066 C C . PRO B 2 17 ? 41.290 72.527 16.556 1.00 43.78 14 PRO B C 1
ATOM 3067 O O . PRO B 2 17 ? 41.312 71.355 16.939 1.00 55.48 14 PRO B O 1
ATOM 3078 N N . THR B 2 20 ? 40.560 73.818 25.117 1.00 48.01 17 THR B N 1
ATOM 3079 C CA . THR B 2 20 ? 39.300 73.587 25.819 1.00 53.14 17 THR B CA 1
ATOM 3080 C C . THR B 2 20 ? 38.081 73.923 24.944 1.00 56.45 17 THR B C 1
ATOM 3081 O O . THR B 2 20 ? 37.911 75.054 24.490 1.00 41.31 17 THR B O 1
ATOM 3086 N N . LEU B 2 21 ? 37.249 72.913 24.703 1.00 47.92 18 LEU B N 1
ATOM 3087 C CA . LEU B 2 21 ? 36.037 73.035 23.904 1.00 65.37 18 LEU B CA 1
ATOM 3088 C C . LEU B 2 21 ? 34.845 72.642 24.761 1.00 75.82 18 LEU B C 1
ATOM 3089 O O . LEU B 2 21 ? 34.836 71.551 25.343 1.00 34.84 18 LEU B O 1
ATOM 3105 N N . GLU B 2 22 ? 33.852 73.532 24.845 1.00 47.49 19 GLU B N 1
ATOM 3106 C CA . GLU B 2 22 ? 32.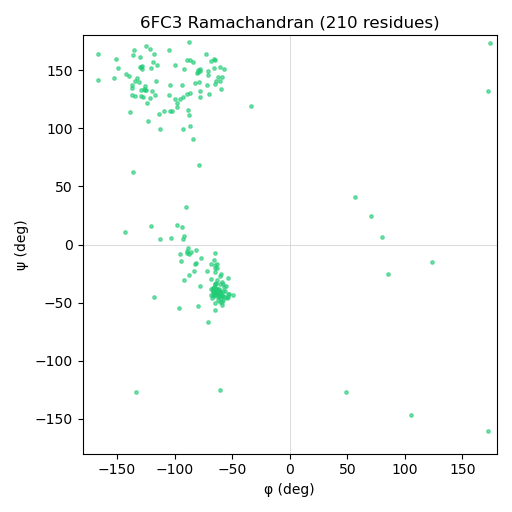723 73.338 25.746 1.00 31.58 19 GLU B CA 1
ATOM 3107 C C . GLU B 2 22 ? 31.741 72.348 25.148 1.00 28.71 19 GLU B C 1
ATOM 3108 O O . GLU B 2 22 ? 31.485 72.365 23.941 1.00 32.84 19 GLU B O 1
ATOM 3120 N N . VAL B 2 23 ? 31.198 71.474 25.993 1.00 27.24 20 VAL B N 1
ATOM 3121 C CA . VAL B 2 23 ? 30.170 70.523 25.588 1.00 25.48 20 VAL B CA 1
ATOM 3122 C C . VAL B 2 23 ? 28.967 70.699 26.501 1.00 32.94 20 VAL B C 1
ATOM 3123 O O . VAL B 2 23 ? 29.028 71.392 27.516 1.00 27.92 20 VAL B O 1
ATOM 3136 N N . ASN B 2 24 ? 27.869 70.033 26.140 1.00 25.50 21 ASN B N 1
ATOM 3137 C CA . ASN B 2 24 ? 26.607 70.203 26.845 1.00 26.55 21 ASN B CA 1
ATOM 3138 C C . ASN B 2 24 ? 26.301 69.055 27.785 1.00 40.06 21 ASN B C 1
ATOM 3139 O O . ASN B 2 24 ? 25.212 69.015 28.354 1.00 34.13 21 ASN B O 1
ATOM 3150 N N . PHE B 2 25 ? 27.222 68.120 27.951 1.00 27.09 22 PHE B N 1
ATOM 3151 C CA . PHE B 2 25 ? 27.075 67.032 28.897 1.00 26.73 22 PHE B CA 1
ATOM 3152 C C . PHE B 2 25 ? 28.233 67.084 29.877 1.00 23.61 22 PHE B C 1
ATOM 3153 O O . PHE B 2 25 ? 29.200 67.837 29.705 1.00 23.54 22 PHE B O 1
ATOM 3170 N N . ASP B 2 26 ? 28.100 66.300 30.940 1.00 25.09 23 ASP B N 1
ATOM 3171 C CA . ASP B 2 26 ? 29.108 66.256 31.995 1.00 23.74 23 ASP B CA 1
ATOM 3172 C C . ASP B 2 26 ? 30.192 65.280 31.539 1.00 22.79 23 ASP B C 1
ATOM 3173 O O . ASP B 2 26 ? 30.122 64.075 31.775 1.00 22.39 23 ASP B O 1
ATOM 3182 N N . ALA B 2 27 ? 31.209 65.818 30.856 1.00 23.84 24 ALA B N 1
ATOM 3183 C CA . ALA B 2 27 ? 32.272 64.988 30.301 1.00 22.17 24 ALA B CA 1
ATOM 3184 C C . ALA B 2 27 ? 33.129 64.365 31.393 1.00 23.18 24 ALA B C 1
ATOM 3185 O O . ALA B 2 27 ? 33.687 63.284 31.194 1.00 19.74 24 ALA B O 1
ATOM 3192 N N . VAL B 2 28 ? 33.256 65.036 32.540 1.00 24.01 25 VAL B N 1
ATOM 3193 C CA . VAL B 2 28 ? 34.047 64.482 33.637 1.00 22.77 25 VAL B CA 1
ATOM 3194 C C . VAL B 2 28 ? 33.367 63.245 34.200 1.00 21.44 25 VAL B C 1
ATOM 3195 O O . VAL B 2 28 ? 34.000 62.206 34.404 1.00 22.34 25 VAL B O 1
ATOM 3208 N N . GLU B 2 29 ? 32.058 63.322 34.429 1.00 22.20 26 GLU B N 1
ATOM 3209 C CA . GLU B 2 29 ? 31.349 62.151 34.924 1.00 21.43 26 GLU B CA 1
ATOM 3210 C C . GLU B 2 29 ? 31.344 61.026 33.903 1.00 23.26 26 GLU B C 1
ATOM 3211 O O . GLU B 2 29 ? 31.532 59.867 34.261 1.00 21.26 26 GLU B O 1
ATOM 3223 N N . PHE B 2 30 ? 31.107 61.341 32.625 1.00 22.75 27 PHE B N 1
ATOM 3224 C CA . PHE B 2 30 ? 31.130 60.310 31.594 1.00 22.30 27 PHE B CA 1
ATOM 3225 C C . PHE B 2 30 ? 32.445 59.529 31.607 1.00 18.64 27 PHE B C 1
ATOM 3226 O O . PHE B 2 30 ? 32.452 58.292 31.559 1.00 20.63 27 PHE B O 1
ATOM 3243 N N . ARG B 2 31 ? 33.570 60.228 31.682 1.00 16.40 28 ARG B N 1
ATOM 3244 C CA . ARG B 2 31 ? 34.861 59.540 31.749 1.00 20.47 28 ARG B CA 1
ATOM 3245 C C . ARG B 2 31 ? 34.978 58.718 33.028 1.00 18.40 28 ARG B C 1
ATOM 3246 O O . ARG B 2 31 ? 35.477 57.586 33.013 1.00 17.41 28 ARG B O 1
ATOM 3267 N N . ALA B 2 32 ? 34.526 59.277 34.148 1.00 21.31 29 ALA B N 1
ATOM 3268 C CA . ALA B 2 32 ? 34.661 58.583 35.426 1.00 20.70 29 ALA B CA 1
ATOM 3269 C C . ALA B 2 32 ? 33.896 57.259 35.414 1.00 22.38 29 ALA B C 1
ATOM 3270 O O . ALA B 2 32 ? 34.384 56.247 35.927 1.00 22.10 29 ALA B O 1
ATOM 3277 N N . ILE B 2 33 ? 32.715 57.232 34.789 1.00 16.73 30 ILE B N 1
ATOM 3278 C CA . ILE B 2 33 ? 31.940 55.993 34.710 1.00 23.95 30 ILE B CA 1
ATOM 3279 C C . ILE B 2 33 ? 32.714 54.930 33.941 1.00 18.21 30 ILE B C 1
ATOM 3280 O O . ILE B 2 33 ? 32.755 53.753 34.331 1.00 18.90 30 ILE B O 1
ATOM 3296 N N . ILE B 2 34 ? 33.299 55.328 32.814 1.00 14.62 31 ILE B N 1
ATOM 3297 C CA . ILE B 2 34 ? 34.038 54.403 31.959 1.00 13.33 31 ILE B CA 1
ATOM 3298 C C . ILE B 2 34 ? 35.293 53.903 32.672 1.00 14.73 31 ILE B C 1
ATOM 3299 O O . ILE B 2 34 ? 35.605 52.708 32.632 1.00 15.48 31 ILE B O 1
ATOM 3315 N N . GLU B 2 35 ? 35.995 54.791 33.384 1.00 22.00 32 GLU B N 1
ATOM 3316 C CA . GLU B 2 35 ? 37.183 54.371 34.112 1.00 16.36 32 GLU B CA 1
ATOM 3317 C C . GLU B 2 35 ? 36.834 53.421 35.256 1.00 20.30 32 GLU B C 1
ATOM 3318 O O . GLU B 2 35 ? 37.590 52.481 35.551 1.00 17.15 32 GLU B O 1
ATOM 3330 N N . LYS B 2 36 ? 35.703 53.662 35.927 1.00 17.17 33 LYS B N 1
ATOM 3331 C CA . LYS B 2 36 ? 35.274 52.761 36.990 1.00 19.87 33 LYS B CA 1
ATOM 3332 C C . LYS B 2 36 ? 34.965 51.372 36.431 1.00 18.14 33 LYS B C 1
ATOM 3333 O O . LYS B 2 36 ? 35.316 50.360 37.038 1.00 17.81 33 LYS B O 1
ATOM 3352 N N . VAL B 2 37 ? 34.304 51.303 35.268 1.00 19.66 34 VAL B N 1
ATOM 3353 C CA . VAL B 2 37 ? 34.057 50.004 34.642 1.00 16.19 34 VAL B CA 1
ATOM 3354 C C . VAL B 2 37 ? 35.377 49.284 34.360 1.00 15.51 34 VAL B C 1
ATOM 3355 O O . VAL B 2 37 ? 35.509 48.076 34.586 1.00 17.70 34 VAL B O 1
ATOM 3368 N N . LYS B 2 38 ? 36.369 50.004 33.845 1.00 14.69 35 LYS B N 1
ATOM 3369 C CA . LYS B 2 38 ? 37.637 49.350 33.526 1.00 17.73 35 LYS B CA 1
ATOM 3370 C C . LYS B 2 38 ? 38.334 48.862 34.782 1.00 16.97 35 LYS B C 1
ATOM 3371 O O . LYS B 2 38 ? 38.975 47.803 34.780 1.00 15.28 35 LYS B O 1
ATOM 3390 N N . GLN B 2 39 ? 38.226 49.625 35.858 1.00 15.53 36 GLN B N 1
ATOM 3391 C CA . GLN B 2 39 ? 38.790 49.191 37.133 1.00 20.73 36 GLN B CA 1
ATOM 3392 C C . GLN B 2 39 ? 38.185 47.861 37.558 1.00 19.70 36 GLN B C 1
ATOM 3393 O O . GLN B 2 39 ? 38.901 46.922 37.931 1.00 19.39 36 GLN B O 1
ATOM 3407 N N . LEU B 2 40 ? 36.848 47.767 37.518 1.00 19.14 37 LEU B N 1
ATOM 3408 C CA . LEU B 2 40 ? 36.175 46.548 37.938 1.00 23.72 37 LEU B CA 1
ATOM 3409 C C . LEU B 2 40 ? 36.467 45.383 37.000 1.00 25.91 37 LEU B C 1
ATOM 3410 O O . LEU B 2 40 ? 36.561 44.242 37.453 1.00 25.03 37 LEU B O 1
ATOM 3426 N N . GLN B 2 41 ? 36.549 45.631 35.685 1.00 19.12 38 GLN B N 1
ATOM 3427 C CA . GLN B 2 41 ? 36.875 44.552 34.754 1.00 22.96 38 GLN B CA 1
ATOM 3428 C C . GLN B 2 41 ? 38.264 44.020 35.021 1.00 28.49 38 GLN B C 1
ATOM 3429 O O . GLN B 2 41 ? 38.506 42.806 34.973 1.00 23.97 38 GLN B O 1
ATOM 3443 N N . HIS B 2 42 ? 39.194 44.923 35.288 1.00 18.04 39 HIS B N 1
ATOM 3444 C CA . HIS B 2 42 ? 40.562 44.502 35.567 1.00 18.24 39 HIS B CA 1
ATOM 3445 C C . HIS B 2 42 ? 40.628 43.669 36.841 1.00 22.81 39 HIS B C 1
ATOM 3446 O O . HIS B 2 42 ? 41.316 42.641 36.892 1.00 28.29 39 HIS B O 1
ATOM 3460 N N . LEU B 2 43 ? 39.925 44.090 37.885 1.00 24.05 40 LEU B N 1
ATOM 3461 C CA . LEU B 2 43 ? 39.955 43.303 39.110 1.00 46.50 40 LEU B CA 1
ATOM 3462 C C . LEU B 2 43 ? 39.335 41.927 38.901 1.00 51.41 40 LEU B C 1
ATOM 3463 O O . LEU B 2 43 ? 39.806 40.941 39.476 1.00 33.47 40 LEU B O 1
ATOM 3479 N N . LYS B 2 44 ? 38.324 41.823 38.043 1.00 33.07 41 LYS B N 1
ATOM 3480 C CA . LYS B 2 44 ? 37.587 40.573 37.907 1.00 45.17 41 LYS B CA 1
ATOM 3481 C C . LYS B 2 44 ? 38.201 39.615 36.889 1.00 65.21 41 LYS B C 1
ATOM 3482 O O . LYS B 2 44 ? 38.027 38.398 37.015 1.00 46.98 41 LYS B O 1
ATOM 3501 N N . GLU B 2 45 ? 38.919 40.114 35.894 1.00 46.99 42 GLU B N 1
ATOM 3502 C CA . GLU B 2 45 ? 39.598 39.240 34.945 1.00 56.44 42 GLU B CA 1
ATOM 3503 C C . GLU B 2 45 ? 40.866 38.677 35.571 1.00 58.89 42 GLU B C 1
ATOM 3504 O O . GLU B 2 45 ? 41.665 39.421 36.146 1.00 71.99 42 GLU B O 1
ATOM 3516 N N . GLU B 2 46 ? 41.056 37.365 35.444 1.00 53.28 43 GLU B N 1
ATOM 3517 C CA . GLU B 2 46 ? 42.196 36.675 36.044 1.00 58.84 43 GLU B CA 1
ATOM 3518 C C . GLU B 2 46 ? 43.317 36.623 35.011 1.00 70.56 43 GLU B C 1
ATOM 3519 O O . GLU B 2 46 ? 43.326 35.767 34.124 1.00 71.85 43 GLU B O 1
ATOM 3531 N N . GLU B 2 47 ? 44.276 37.540 35.139 1.00 47.44 44 GLU B N 1
ATOM 3532 C CA . GLU B 2 47 ? 45.331 37.723 34.151 1.00 38.02 44 GLU B CA 1
ATOM 3533 C C . GLU B 2 47 ? 46.424 36.664 34.221 1.00 50.31 44 GLU B C 1
ATOM 3534 O O . GLU B 2 47 ? 47.260 36.613 33.309 1.00 40.14 44 GLU B O 1
ATOM 3546 N N . PHE B 2 48 ? 46.461 35.849 35.279 1.00 56.43 45 PHE B N 1
ATOM 3547 C CA . PHE B 2 48 ? 47.560 34.896 35.498 1.00 64.65 45 PHE B CA 1
ATOM 3548 C C . PHE B 2 48 ? 47.060 33.476 35.792 1.00 69.31 45 PHE B C 1
ATOM 3549 O O . PHE B 2 48 ? 46.234 32.922 35.064 1.00 70.27 45 PHE B O 1
#

Radius of gyration: 17.45 Å; Cα contacts (8 Å, |Δi|>4): 376; chains: 2; bounding box: 36×48×45 Å